Protein AF-A0A545WDA7-F1 (afdb_monomer_lite)

Secondary structure (DSSP, 8-state):
----SS--BSSHHHHHHHHHHTT----EEEEE-SSTT-EEEEE------------S--S---S---------EEEEEETTEEEEEEPSSTTTT--SSPPPPGGG-HHHHHHHHHTTHHHHHHHHHTT--HHHHHHHHHHTT-HHHHT--HHHHHHHHHHHHHHHHHHHHHHHHH--S-----TTSTTSHHHHHHHHHHHHHH-HHHHHHHHHHH--

pLDDT: mean 75.83, std 17.01, range [39.28, 98.31]

Radius of gyration: 26.25 Å; chains: 1; bounding box: 78×38×54 Å

Sequence (216 aa):
MIIDLTRPFPSLEEAEAALRDTGVHTVTSRTKTDTAGEIQARLRKCAQFRQLKPRENPQRQGRSAGTGCPYQFWIRRRAGGWYFERTVGDKASQHNHPLADPASFARLRTPLVRRYKDDIIAMSNAGSGPTRILAQLRAKGDPVVEQFTAYDTSNAIQKYRKEDAEDDAKDDAKDDGKHIEDWDTLEMKPIWLEFLKFLKERYPKRYRALMEQKEC

Structure (mmCIF, N/CA/C/O backbone):
data_AF-A0A545WDA7-F1
#
_entry.id   AF-A0A545WDA7-F1
#
loop_
_atom_site.group_PDB
_atom_site.id
_atom_site.type_symbol
_atom_site.label_atom_id
_atom_site.label_alt_id
_atom_site.label_comp_id
_atom_site.label_asym_id
_atom_site.label_entity_id
_atom_site.label_seq_id
_atom_site.pdbx_PDB_ins_code
_atom_site.Cartn_x
_atom_site.Cartn_y
_atom_site.Cartn_z
_atom_site.occupancy
_atom_site.B_iso_or_equiv
_atom_site.auth_seq_id
_atom_site.auth_comp_id
_atom_site.auth_asym_id
_atom_site.auth_atom_id
_atom_site.pdbx_PD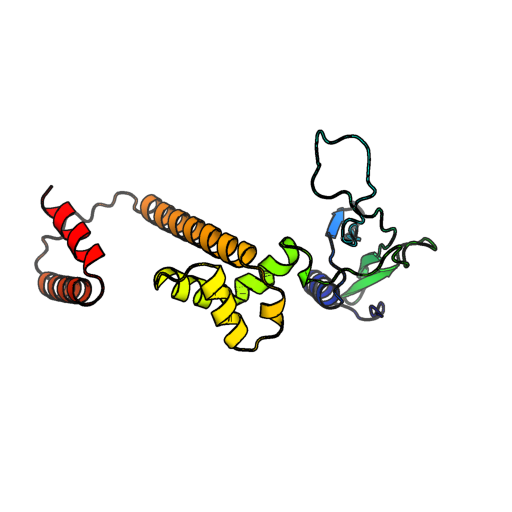B_model_num
ATOM 1 N N . MET A 1 1 ? 16.556 -13.005 -9.231 1.00 54.16 1 MET A N 1
ATOM 2 C CA . MET A 1 1 ? 15.216 -12.639 -9.737 1.00 54.16 1 MET A CA 1
ATOM 3 C C . MET A 1 1 ? 15.316 -12.421 -11.237 1.00 54.16 1 MET A C 1
ATOM 5 O O . MET A 1 1 ? 16.131 -11.607 -11.657 1.00 54.16 1 MET A O 1
ATOM 9 N N . ILE A 1 2 ? 14.567 -13.185 -12.029 1.00 59.81 2 ILE A N 1
ATOM 10 C CA . ILE A 1 2 ? 14.622 -13.140 -13.494 1.00 59.81 2 ILE A CA 1
ATOM 11 C C . ILE A 1 2 ? 13.275 -12.591 -13.961 1.00 59.81 2 ILE A C 1
ATOM 13 O O . ILE A 1 2 ? 12.262 -13.265 -13.827 1.00 59.81 2 ILE A O 1
ATOM 17 N N . ILE A 1 3 ? 13.258 -11.345 -14.434 1.00 71.50 3 ILE A N 1
ATOM 18 C CA . ILE A 1 3 ? 12.110 -10.826 -15.180 1.00 71.50 3 ILE A CA 1
ATOM 19 C C . ILE A 1 3 ? 12.168 -11.495 -16.551 1.00 71.50 3 ILE A C 1
ATOM 21 O O . ILE A 1 3 ? 13.187 -11.374 -17.236 1.00 71.50 3 ILE A O 1
ATOM 25 N N . ASP A 1 4 ? 11.110 -12.204 -16.935 1.00 77.69 4 ASP A N 1
ATOM 26 C CA . ASP A 1 4 ? 10.989 -12.733 -18.289 1.00 77.69 4 ASP A CA 1
ATOM 27 C C . ASP A 1 4 ? 10.763 -11.566 -19.260 1.00 77.69 4 ASP A C 1
ATOM 29 O O . ASP A 1 4 ? 9.719 -10.916 -19.255 1.00 77.69 4 ASP A O 1
ATOM 33 N N . LEU A 1 5 ? 11.785 -11.271 -20.062 1.00 81.50 5 LEU A N 1
ATOM 34 C CA . LEU A 1 5 ? 11.758 -10.197 -21.058 1.00 81.50 5 LEU A CA 1
ATOM 35 C C . LEU A 1 5 ? 11.050 -10.619 -22.351 1.00 81.50 5 LEU A C 1
ATOM 37 O O . LEU A 1 5 ? 10.819 -9.786 -23.224 1.00 81.50 5 LEU A O 1
ATOM 41 N N . THR A 1 6 ? 10.746 -11.910 -22.498 1.00 84.31 6 THR A N 1
ATOM 42 C CA . THR A 1 6 ? 10.178 -12.484 -23.722 1.00 84.31 6 THR A CA 1
ATOM 43 C C . THR A 1 6 ? 8.661 -12.617 -23.664 1.00 84.31 6 THR A C 1
ATOM 45 O O . THR A 1 6 ? 8.016 -12.633 -24.712 1.00 84.31 6 THR A O 1
ATOM 48 N N . ARG A 1 7 ? 8.076 -12.641 -22.460 1.00 88.44 7 ARG A N 1
ATOM 49 C CA . ARG A 1 7 ? 6.627 -12.721 -22.268 1.00 88.44 7 ARG A CA 1
ATOM 50 C C . ARG A 1 7 ? 5.925 -11.420 -22.704 1.00 88.44 7 ARG A C 1
ATOM 52 O O . ARG A 1 7 ? 6.229 -10.364 -22.146 1.00 88.44 7 ARG A O 1
ATOM 59 N N . PRO A 1 8 ? 4.950 -11.482 -23.633 1.00 92.19 8 PRO A N 1
ATOM 60 C CA . PRO A 1 8 ? 4.043 -10.368 -23.884 1.00 92.19 8 PRO A CA 1
ATOM 61 C C . PRO A 1 8 ? 3.011 -10.222 -22.762 1.00 92.19 8 PRO A C 1
ATOM 63 O O . PRO A 1 8 ? 2.503 -11.213 -22.233 1.00 92.19 8 PRO A O 1
ATOM 66 N N . PHE A 1 9 ? 2.634 -8.980 -22.475 1.00 91.50 9 PHE A N 1
ATOM 67 C CA . PHE A 1 9 ? 1.477 -8.636 -21.653 1.00 91.50 9 PHE A CA 1
ATOM 68 C C . PHE A 1 9 ? 0.392 -7.987 -22.526 1.00 91.50 9 PHE A C 1
ATOM 70 O O . PHE A 1 9 ? 0.704 -7.125 -23.354 1.00 91.50 9 PHE A O 1
ATOM 77 N N . PRO A 1 10 ? -0.887 -8.353 -22.366 1.00 91.00 10 PRO A N 1
ATOM 78 C CA . PRO A 1 10 ? -1.980 -7.802 -23.165 1.00 91.00 10 PRO A CA 1
ATOM 79 C C . PRO A 1 10 ? -2.255 -6.323 -22.851 1.00 91.00 10 PRO A C 1
ATOM 81 O O . PRO A 1 10 ? -2.707 -5.584 -23.726 1.00 91.00 10 PRO A O 1
ATOM 84 N N . SER A 1 11 ? -1.934 -5.857 -21.639 1.00 89.31 11 SER A N 1
ATOM 85 C CA . SER A 1 11 ? -2.110 -4.466 -21.210 1.00 89.31 11 SER A CA 1
ATOM 86 C C . SER A 1 11 ? -0.890 -3.929 -20.457 1.00 89.31 11 SER A C 1
ATOM 88 O O . SER A 1 11 ? -0.055 -4.685 -19.951 1.00 89.31 11 SER A O 1
ATOM 90 N N . LEU A 1 12 ? -0.788 -2.597 -20.378 1.00 83.50 12 LEU A N 1
ATOM 91 C CA . LEU A 1 12 ? 0.246 -1.935 -19.583 1.00 83.50 12 LEU A CA 1
ATOM 92 C C . LEU A 1 12 ? 0.039 -2.228 -18.093 1.00 83.50 12 LEU A C 1
ATOM 94 O O . LEU A 1 12 ? 1.006 -2.405 -17.360 1.00 83.50 12 LEU A O 1
ATOM 98 N N . GLU A 1 13 ? -1.215 -2.306 -17.653 1.00 84.56 13 GLU A N 1
ATOM 99 C CA . GLU A 1 13 ? -1.601 -2.610 -16.279 1.00 84.56 13 GLU A CA 1
ATOM 100 C C . GLU A 1 13 ? -1.133 -4.006 -15.858 1.00 84.56 13 GLU A C 1
ATOM 102 O O . GLU A 1 13 ? -0.634 -4.163 -14.744 1.00 84.56 13 GLU A O 1
ATOM 107 N N . GLU A 1 14 ? -1.241 -5.004 -16.743 1.00 87.06 14 GLU A N 1
ATOM 108 C CA . GLU A 1 14 ? -0.751 -6.357 -16.466 1.00 87.06 14 GLU A CA 1
ATOM 109 C C . GLU A 1 14 ? 0.780 -6.400 -16.421 1.00 87.06 14 GLU A C 1
ATOM 111 O O . GLU A 1 14 ? 1.342 -7.005 -15.509 1.00 87.06 14 GLU A O 1
ATOM 116 N N . ALA A 1 15 ? 1.464 -5.691 -17.327 1.00 85.50 15 ALA A N 1
ATOM 117 C CA . ALA A 1 15 ? 2.918 -5.546 -17.257 1.00 85.50 15 ALA A CA 1
ATOM 118 C C . ALA A 1 15 ? 3.346 -4.873 -15.938 1.00 85.50 15 ALA A C 1
ATOM 120 O O . ALA A 1 15 ? 4.241 -5.343 -15.239 1.00 85.50 15 ALA A O 1
ATOM 121 N N . GLU A 1 16 ? 2.681 -3.788 -15.537 1.00 81.38 16 GLU A N 1
ATOM 122 C CA . GLU A 1 16 ? 2.948 -3.134 -14.255 1.00 81.38 16 GLU A CA 1
ATOM 123 C C . GLU A 1 16 ? 2.647 -4.049 -13.054 1.00 81.38 16 GLU A C 1
ATOM 125 O O . GLU A 1 16 ? 3.351 -3.959 -12.048 1.00 81.38 16 GLU A O 1
ATOM 130 N N . ALA A 1 17 ? 1.624 -4.905 -13.128 1.00 81.94 17 ALA A N 1
ATOM 131 C CA . ALA A 1 17 ? 1.278 -5.860 -12.075 1.00 81.94 17 ALA A CA 1
ATOM 132 C C . ALA A 1 17 ? 2.326 -6.976 -11.949 1.00 81.94 17 ALA A C 1
ATOM 134 O O . ALA A 1 17 ? 2.882 -7.151 -10.867 1.00 81.94 17 ALA A O 1
ATOM 135 N N . ALA A 1 18 ? 2.681 -7.631 -13.058 1.00 83.38 18 ALA A N 1
ATOM 136 C CA . ALA A 1 18 ? 3.697 -8.685 -13.094 1.00 83.38 18 ALA A CA 1
ATOM 137 C C . ALA A 1 18 ? 5.046 -8.208 -12.539 1.00 83.38 18 ALA A C 1
ATOM 139 O O . ALA A 1 18 ? 5.783 -8.951 -11.899 1.00 83.38 18 ALA A O 1
ATOM 140 N N . LEU A 1 19 ? 5.359 -6.934 -12.751 1.00 77.69 19 LEU A N 1
ATOM 141 C CA . LEU A 1 19 ? 6.540 -6.294 -12.204 1.00 77.69 19 LEU A CA 1
ATOM 142 C C . LEU A 1 19 ? 6.461 -6.027 -10.694 1.00 77.69 19 LEU A C 1
ATOM 144 O O . LEU A 1 19 ? 7.466 -6.144 -9.996 1.00 77.69 19 LEU A O 1
ATOM 148 N N . ARG A 1 20 ? 5.289 -5.651 -10.168 1.00 74.25 20 ARG A N 1
ATOM 149 C CA . ARG A 1 20 ? 5.101 -5.511 -8.713 1.00 74.25 20 ARG A CA 1
ATOM 150 C C . ARG A 1 20 ? 5.295 -6.853 -8.014 1.00 74.25 20 ARG A C 1
ATOM 152 O O . ARG A 1 20 ? 5.872 -6.870 -6.928 1.00 74.25 20 ARG A O 1
ATOM 159 N N . ASP A 1 21 ? 4.883 -7.944 -8.655 1.00 71.44 21 ASP A N 1
ATOM 160 C CA . ASP A 1 21 ? 5.035 -9.304 -8.128 1.00 71.44 21 ASP A CA 1
ATOM 161 C C . ASP A 1 21 ? 6.502 -9.730 -8.010 1.00 71.44 21 ASP A C 1
ATOM 163 O O . ASP A 1 21 ? 6.839 -10.565 -7.174 1.00 71.44 21 ASP A O 1
ATOM 167 N N . THR A 1 22 ? 7.416 -9.108 -8.764 1.00 70.62 22 THR A N 1
ATOM 168 C CA . THR A 1 22 ? 8.849 -9.380 -8.602 1.00 70.62 22 THR A CA 1
ATOM 169 C C . THR A 1 22 ? 9.438 -8.731 -7.344 1.00 70.62 22 THR A C 1
ATOM 171 O O . THR A 1 22 ? 10.619 -8.903 -7.065 1.00 70.62 22 THR A O 1
ATOM 174 N N . GLY A 1 23 ? 8.673 -7.941 -6.584 1.00 59.66 23 GLY A N 1
ATOM 175 C CA . GLY A 1 23 ? 9.170 -7.250 -5.388 1.00 59.66 23 GLY A CA 1
ATOM 176 C C . GLY A 1 23 ? 10.130 -6.094 -5.691 1.00 59.66 23 GLY A C 1
ATOM 177 O O . GLY A 1 23 ? 10.677 -5.473 -4.780 1.00 59.66 23 GLY A O 1
ATOM 178 N N . VAL A 1 24 ? 10.328 -5.747 -6.969 1.00 63.66 24 VAL A N 1
ATOM 179 C CA . VAL A 1 24 ? 10.989 -4.491 -7.325 1.00 63.66 24 VAL A CA 1
ATOM 180 C C . VAL A 1 24 ? 9.933 -3.417 -7.197 1.00 63.66 24 VAL A C 1
ATOM 182 O O . VAL A 1 24 ? 8.970 -3.373 -7.952 1.00 63.66 24 VAL A O 1
ATOM 185 N N . HIS A 1 25 ? 10.091 -2.543 -6.215 1.00 58.91 25 HIS A N 1
ATOM 186 C CA . HIS A 1 25 ? 9.163 -1.440 -6.034 1.00 58.91 25 HIS A CA 1
ATOM 187 C C . HIS A 1 25 ? 9.525 -0.301 -6.956 1.00 58.91 25 HIS A C 1
ATOM 189 O O . HIS A 1 25 ? 10.661 0.167 -6.987 1.00 58.91 25 HIS A O 1
ATOM 195 N N . THR A 1 26 ? 8.547 0.115 -7.746 1.00 58.34 26 THR A N 1
ATOM 196 C CA . THR A 1 26 ? 8.801 0.919 -8.924 1.00 58.34 26 THR A CA 1
ATOM 197 C C . THR A 1 26 ? 8.069 2.240 -8.844 1.00 58.34 26 THR A C 1
ATOM 199 O O . THR A 1 26 ? 6.939 2.344 -8.370 1.00 58.34 26 THR A O 1
ATOM 202 N N . VAL A 1 27 ? 8.739 3.289 -9.306 1.00 56.62 27 VAL A N 1
ATOM 203 C CA . VAL A 1 27 ? 8.064 4.513 -9.723 1.00 56.62 27 VAL A CA 1
ATOM 204 C C . VAL A 1 27 ? 8.109 4.484 -11.234 1.00 56.62 27 VAL A C 1
ATOM 206 O O . VAL A 1 27 ? 9.194 4.634 -11.795 1.00 56.62 27 VAL A O 1
ATOM 209 N N . THR A 1 28 ? 6.961 4.249 -11.860 1.00 58.69 28 THR A N 1
ATOM 210 C CA . THR A 1 28 ? 6.778 4.405 -13.298 1.00 58.69 28 THR A CA 1
ATOM 211 C C . THR A 1 28 ? 6.630 5.893 -13.597 1.00 58.69 28 THR A C 1
ATOM 213 O O . THR A 1 28 ? 5.640 6.527 -13.240 1.00 58.69 28 THR A O 1
ATOM 216 N N . SER A 1 29 ? 7.640 6.495 -14.224 1.00 59.03 29 SER A N 1
ATOM 217 C CA . SER A 1 29 ? 7.441 7.778 -14.901 1.00 59.03 29 SER A CA 1
ATOM 218 C C . SER A 1 29 ? 6.986 7.475 -16.320 1.00 59.03 29 SER A C 1
ATOM 220 O O . SER A 1 29 ? 7.765 6.886 -17.071 1.00 59.03 29 SER A O 1
ATOM 222 N N . ARG A 1 30 ? 5.747 7.846 -16.659 1.00 62.66 30 ARG A N 1
ATOM 223 C CA . ARG A 1 30 ? 5.235 7.793 -18.031 1.00 62.66 30 ARG A CA 1
ATOM 224 C C . ARG A 1 30 ? 5.771 9.010 -18.772 1.00 62.66 30 ARG A C 1
ATOM 226 O O . ARG A 1 30 ? 5.345 10.127 -18.493 1.00 62.66 30 ARG A O 1
ATOM 233 N N . THR A 1 31 ? 6.704 8.797 -19.686 1.00 60.62 31 THR A N 1
ATOM 234 C CA . THR A 1 31 ? 7.102 9.835 -20.641 1.00 60.62 31 THR A CA 1
ATOM 235 C C . THR A 1 31 ? 6.348 9.541 -21.929 1.00 60.62 31 THR A C 1
ATOM 237 O O . THR A 1 31 ? 6.545 8.479 -22.518 1.00 60.62 31 THR A O 1
ATOM 240 N N . LYS A 1 32 ? 5.432 10.430 -22.331 1.00 55.47 32 LYS A N 1
ATOM 241 C CA . LYS A 1 32 ? 4.904 10.405 -23.697 1.00 55.47 32 LYS A CA 1
ATOM 242 C C . LYS A 1 32 ? 6.015 10.942 -24.589 1.00 55.47 32 LYS A C 1
ATOM 244 O O . LYS A 1 32 ? 6.423 12.084 -24.412 1.00 55.47 32 LYS A O 1
ATOM 249 N N . THR A 1 33 ? 6.534 10.109 -25.475 1.00 55.69 33 THR A N 1
ATOM 250 C CA . THR A 1 33 ? 7.350 10.568 -26.598 1.00 55.69 33 THR A CA 1
ATOM 251 C C . THR A 1 33 ? 6.459 10.643 -27.830 1.00 55.69 33 THR A C 1
ATOM 253 O O . THR A 1 33 ? 5.607 9.780 -28.025 1.00 55.69 33 THR A O 1
ATOM 256 N N . ASP A 1 34 ? 6.646 11.679 -28.646 1.00 48.25 34 ASP A N 1
ATOM 257 C CA . ASP A 1 34 ? 5.773 12.031 -29.780 1.00 48.25 34 ASP A CA 1
ATOM 258 C C . ASP A 1 34 ? 5.846 11.038 -30.958 1.00 48.25 34 ASP A C 1
ATOM 260 O O . ASP A 1 34 ? 5.169 11.188 -31.972 1.00 48.25 34 ASP A O 1
ATOM 264 N N . THR A 1 35 ? 6.647 9.982 -30.826 1.00 54.12 35 THR A N 1
ATOM 265 C CA . THR A 1 35 ? 6.727 8.872 -31.774 1.00 54.12 35 THR A CA 1
ATOM 266 C C . THR A 1 35 ? 5.626 7.854 -31.466 1.00 54.12 35 THR A C 1
ATOM 268 O O . THR A 1 35 ? 5.582 7.246 -30.397 1.00 54.12 35 THR A O 1
ATOM 271 N N . ALA A 1 36 ? 4.696 7.721 -32.412 1.00 46.44 36 ALA A N 1
ATOM 272 C CA . ALA A 1 36 ? 3.451 6.963 -32.327 1.00 46.44 36 ALA A CA 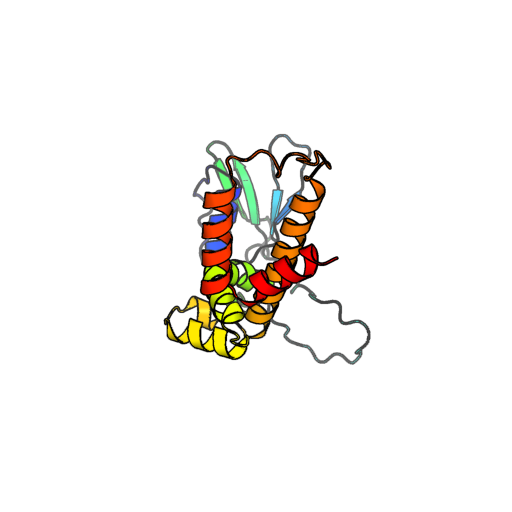1
ATOM 273 C C . ALA A 1 36 ? 3.536 5.650 -31.514 1.00 46.44 36 ALA A C 1
ATOM 275 O O . ALA A 1 36 ? 4.124 4.662 -31.945 1.00 46.44 36 ALA A O 1
ATOM 276 N N . GLY A 1 37 ? 2.865 5.622 -30.357 1.00 52.47 37 GLY A N 1
ATOM 277 C CA . GLY A 1 37 ? 2.525 4.387 -29.639 1.00 52.47 37 GLY A CA 1
ATOM 278 C C . GLY A 1 37 ? 3.505 3.910 -28.562 1.00 52.47 37 GLY A C 1
ATOM 279 O O . GLY A 1 37 ? 3.230 2.887 -27.931 1.00 52.47 37 GLY A O 1
ATOM 280 N N . GLU A 1 38 ? 4.599 4.628 -28.296 1.00 56.00 38 GLU A N 1
ATOM 281 C CA . GLU A 1 38 ? 5.562 4.244 -27.259 1.00 56.00 38 GLU A CA 1
ATOM 282 C C . GLU A 1 38 ? 5.230 4.910 -25.909 1.00 56.00 38 GLU A C 1
ATOM 284 O O . GLU A 1 38 ? 5.459 6.101 -25.700 1.00 56.00 38 GLU A O 1
ATOM 289 N N . ILE A 1 39 ? 4.682 4.146 -24.955 1.00 57.81 39 ILE A N 1
ATOM 290 C CA . ILE A 1 39 ? 4.615 4.589 -23.553 1.00 57.81 39 ILE A CA 1
ATOM 291 C C . ILE A 1 39 ? 5.920 4.181 -22.890 1.00 57.81 39 ILE A C 1
ATOM 293 O O . ILE A 1 39 ? 6.088 3.022 -22.533 1.00 57.81 39 ILE A O 1
ATOM 297 N N . GLN A 1 40 ? 6.830 5.129 -22.679 1.00 56.53 40 GLN A N 1
ATOM 298 C CA . GLN A 1 40 ? 8.032 4.861 -21.900 1.00 56.53 40 GLN A CA 1
ATOM 299 C C . GLN A 1 40 ? 7.679 4.891 -20.416 1.00 56.53 40 GLN A C 1
ATOM 301 O O . GLN A 1 40 ? 7.556 5.960 -19.815 1.00 56.53 40 GLN A O 1
ATOM 306 N N . ALA A 1 41 ? 7.525 3.718 -19.809 1.00 52.84 41 ALA A N 1
ATOM 307 C CA . ALA A 1 41 ? 7.520 3.590 -18.359 1.00 52.84 41 ALA A CA 1
ATOM 308 C C . ALA A 1 41 ? 8.958 3.354 -17.887 1.00 52.84 41 ALA A C 1
ATOM 310 O O . ALA A 1 41 ? 9.484 2.248 -17.992 1.00 52.84 41 ALA A O 1
ATOM 311 N N . ARG A 1 42 ? 9.609 4.407 -17.380 1.00 56.16 42 ARG A N 1
ATOM 312 C CA . ARG A 1 42 ? 10.943 4.287 -16.774 1.00 56.16 42 ARG A CA 1
ATOM 313 C C . ARG A 1 42 ? 10.803 3.998 -15.292 1.00 56.16 42 ARG A C 1
ATOM 315 O O . ARG A 1 42 ? 10.170 4.768 -14.569 1.00 56.16 42 ARG A O 1
ATOM 322 N N . LEU A 1 43 ? 11.463 2.939 -14.837 1.00 58.22 43 LEU A N 1
ATOM 323 C CA . LEU A 1 43 ? 11.688 2.707 -13.417 1.00 58.22 43 LEU A CA 1
ATOM 324 C C . LEU A 1 43 ? 12.805 3.583 -12.888 1.00 58.22 43 LEU A C 1
ATOM 326 O O . LEU A 1 43 ? 13.891 3.577 -13.455 1.00 58.22 43 LEU A O 1
ATOM 330 N N . ARG A 1 44 ? 12.581 4.303 -11.785 1.00 52.06 44 ARG A N 1
ATOM 331 C CA . ARG A 1 44 ? 13.634 5.177 -11.231 1.00 52.06 44 ARG A CA 1
ATOM 332 C C . ARG A 1 44 ? 14.037 4.942 -9.782 1.00 52.06 44 ARG A C 1
ATOM 334 O O . ARG A 1 44 ? 14.971 5.594 -9.330 1.00 52.06 44 ARG A O 1
ATOM 341 N N . LYS A 1 45 ? 13.349 4.099 -9.012 1.00 53.81 45 LYS A N 1
ATOM 342 C CA . LYS A 1 45 ? 13.586 4.058 -7.561 1.00 53.81 45 LYS A CA 1
ATOM 343 C C . LYS A 1 45 ? 13.530 2.652 -7.007 1.00 53.81 45 LYS A C 1
ATOM 345 O O . LYS A 1 45 ? 12.521 2.246 -6.458 1.00 53.81 45 LYS A O 1
ATOM 350 N N . CYS A 1 46 ? 14.659 1.968 -7.063 1.00 56.69 46 CYS A N 1
ATOM 351 C CA . CYS A 1 46 ? 14.942 0.943 -6.081 1.00 56.69 46 CYS A CA 1
ATOM 352 C C . CYS A 1 46 ? 14.986 1.656 -4.707 1.00 56.69 46 CYS A C 1
ATOM 354 O O . CYS A 1 46 ? 15.830 2.520 -4.469 1.00 56.69 46 CYS A O 1
ATOM 356 N N . ALA A 1 47 ? 14.006 1.416 -3.841 1.00 50.75 47 ALA A N 1
ATOM 357 C CA . ALA A 1 47 ? 13.985 2.031 -2.522 1.00 50.75 47 ALA A CA 1
ATOM 358 C C . ALA A 1 47 ? 14.891 1.193 -1.613 1.00 50.75 47 ALA A C 1
ATOM 360 O O . ALA A 1 47 ? 14.586 0.036 -1.368 1.00 50.75 47 ALA A O 1
ATOM 361 N N . GLN A 1 48 ? 16.016 1.728 -1.142 1.00 47.62 48 GLN A N 1
ATOM 362 C CA . GLN A 1 48 ? 16.788 1.079 -0.080 1.00 47.62 48 GLN A CA 1
ATOM 363 C C . GLN A 1 48 ?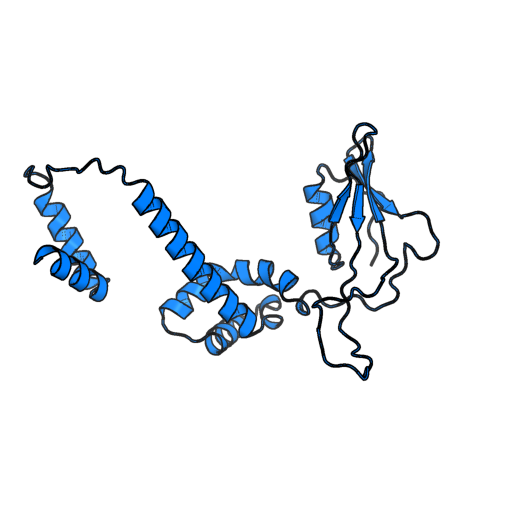 16.572 1.823 1.230 1.00 47.62 48 GLN A C 1
ATOM 365 O O . GLN A 1 48 ? 16.389 3.044 1.262 1.00 47.62 48 GLN A O 1
ATOM 370 N N . PHE A 1 49 ? 16.626 1.044 2.306 1.00 42.81 49 PHE A N 1
ATOM 371 C CA . PHE A 1 49 ? 16.899 1.497 3.657 1.00 42.81 49 PHE A CA 1
ATOM 372 C C . PHE A 1 49 ? 17.953 2.604 3.680 1.00 42.81 49 PHE A C 1
ATOM 374 O O . PHE A 1 49 ? 18.989 2.519 3.017 1.00 42.81 49 PHE A O 1
ATOM 381 N N . ARG A 1 50 ? 17.703 3.626 4.502 1.00 43.28 50 ARG A N 1
ATOM 382 C CA . ARG A 1 50 ? 18.738 4.573 4.900 1.00 43.28 50 ARG A CA 1
ATOM 383 C C . ARG A 1 50 ? 19.873 3.777 5.548 1.00 43.28 50 ARG A C 1
ATOM 385 O O . ARG A 1 50 ? 19.755 3.392 6.704 1.00 43.28 50 ARG A O 1
ATOM 392 N N . GLN A 1 51 ? 20.999 3.611 4.867 1.00 43.09 51 GLN A N 1
ATOM 393 C CA . GLN A 1 51 ? 22.254 3.691 5.600 1.00 43.09 51 GLN A CA 1
ATOM 394 C C . GLN A 1 51 ? 22.444 5.178 5.874 1.00 43.09 51 GLN A C 1
ATOM 396 O O . GLN A 1 51 ? 22.863 5.940 5.001 1.00 43.09 51 GLN A O 1
ATOM 401 N N . LEU A 1 52 ? 21.982 5.614 7.049 1.00 42.97 52 LEU A N 1
ATOM 402 C CA . LEU A 1 52 ? 22.294 6.935 7.576 1.00 42.97 52 LEU A CA 1
ATOM 403 C C . LEU A 1 52 ? 23.819 7.006 7.668 1.00 42.97 52 LEU A C 1
ATOM 405 O O . LEU A 1 52 ? 24.401 6.574 8.656 1.00 42.97 52 LEU A O 1
ATOM 409 N N . LYS A 1 53 ? 24.485 7.520 6.630 1.00 43.06 53 LYS A N 1
ATOM 410 C CA . LYS A 1 53 ? 25.825 8.055 6.833 1.00 43.06 53 LYS A CA 1
ATOM 411 C C . LYS A 1 53 ? 25.659 9.181 7.857 1.00 43.06 53 LYS A C 1
ATOM 413 O O . LYS A 1 53 ? 24.832 10.066 7.604 1.00 43.06 53 LYS A O 1
ATOM 418 N N . PRO A 1 54 ? 26.361 9.150 8.999 1.00 39.28 54 PRO A N 1
ATOM 419 C CA . PRO A 1 54 ? 26.342 10.275 9.915 1.00 39.28 54 PRO A CA 1
ATOM 420 C C . PRO A 1 54 ? 26.901 11.466 9.138 1.00 39.28 54 PRO A C 1
ATOM 422 O O . PRO A 1 54 ? 28.003 11.401 8.594 1.00 39.28 54 PRO A O 1
ATOM 425 N N . ARG A 1 55 ? 26.094 12.511 8.970 1.00 48.34 55 ARG A N 1
ATOM 426 C CA . ARG A 1 55 ? 26.521 13.740 8.304 1.00 48.34 55 ARG A CA 1
ATOM 427 C C . ARG A 1 55 ? 26.149 14.914 9.191 1.00 48.34 55 ARG A C 1
ATOM 429 O O . ARG A 1 55 ? 25.056 14.945 9.748 1.00 48.34 55 ARG A O 1
ATOM 436 N N . GLU A 1 56 ? 27.078 15.850 9.303 1.00 52.16 56 GLU A N 1
ATOM 437 C CA . GLU A 1 56 ? 27.182 16.861 10.363 1.00 52.16 56 GLU A CA 1
ATOM 438 C C . GLU A 1 56 ? 26.090 17.946 10.378 1.00 52.16 56 GLU A C 1
ATOM 440 O O . GLU A 1 56 ? 26.158 18.833 11.219 1.00 52.16 56 GLU A O 1
ATOM 445 N N . ASN A 1 57 ? 25.072 17.911 9.505 1.00 49.53 57 ASN A N 1
ATOM 446 C CA . ASN A 1 57 ? 24.103 19.010 9.399 1.00 49.53 57 ASN A CA 1
ATOM 447 C C . ASN A 1 57 ? 22.625 18.566 9.530 1.00 49.53 57 ASN A C 1
ATOM 449 O O . ASN A 1 57 ? 22.129 17.844 8.659 1.00 49.53 57 ASN A O 1
ATOM 453 N N . PRO A 1 58 ? 21.897 19.003 10.585 1.00 50.75 58 PRO A N 1
ATOM 454 C CA . PRO A 1 58 ? 20.553 18.512 10.916 1.00 50.75 58 PRO A CA 1
ATOM 455 C C . PRO A 1 58 ? 19.381 19.292 10.283 1.00 50.75 58 PRO A C 1
ATOM 457 O O . PRO A 1 58 ? 18.231 18.864 10.405 1.00 50.75 58 PRO A O 1
ATOM 460 N N . GLN A 1 59 ? 19.610 20.421 9.607 1.00 51.53 59 GLN A N 1
ATOM 461 C CA . GLN A 1 59 ? 18.524 21.265 9.091 1.00 51.53 59 GLN A CA 1
ATOM 462 C C . GLN A 1 59 ? 18.090 20.864 7.668 1.00 51.53 59 GLN A C 1
ATOM 464 O O . GLN A 1 59 ? 18.875 20.879 6.729 1.00 51.53 59 GLN A O 1
ATOM 469 N N . ARG A 1 60 ? 16.793 20.544 7.524 1.00 48.12 60 ARG A N 1
ATOM 470 C CA . ARG A 1 60 ? 16.073 20.058 6.321 1.00 48.12 60 ARG A CA 1
ATOM 471 C C . ARG A 1 60 ? 16.356 18.608 5.908 1.00 48.12 60 ARG A C 1
ATOM 473 O O . ARG A 1 60 ? 16.918 18.304 4.860 1.00 48.12 60 ARG A O 1
ATOM 480 N N . GLN A 1 61 ? 15.788 17.686 6.685 1.00 45.16 61 GLN A N 1
ATOM 481 C CA . GLN A 1 61 ? 15.550 16.299 6.279 1.00 45.16 61 GLN A CA 1
ATOM 482 C C . GLN A 1 61 ? 14.492 16.216 5.157 1.00 45.16 61 GLN A C 1
ATOM 484 O O . GLN A 1 61 ? 13.315 15.949 5.404 1.00 45.16 61 GLN A O 1
ATOM 489 N N . GLY A 1 62 ? 14.897 16.413 3.902 1.00 43.69 62 GLY A N 1
ATOM 490 C CA . GLY A 1 62 ? 14.080 16.023 2.751 1.00 43.69 62 GLY A CA 1
ATOM 491 C C . GLY A 1 62 ? 13.844 14.509 2.770 1.00 43.69 62 GLY A C 1
ATOM 492 O O . GLY A 1 62 ? 14.772 13.716 2.610 1.00 43.69 62 GLY A O 1
ATOM 493 N N . ARG A 1 63 ? 12.601 14.082 3.021 1.00 48.81 63 ARG A N 1
ATOM 494 C CA . ARG A 1 63 ? 12.192 12.670 2.993 1.00 48.81 63 ARG A CA 1
ATOM 495 C C . ARG A 1 63 ? 12.473 12.086 1.594 1.00 48.81 63 ARG A C 1
ATOM 497 O O . ARG A 1 63 ? 11.947 12.575 0.603 1.00 48.81 63 ARG A O 1
ATOM 504 N N . SER A 1 64 ? 13.253 11.001 1.537 1.00 48.75 64 SER A N 1
ATOM 505 C CA . SER A 1 64 ? 13.629 10.198 0.351 1.00 48.75 64 SER A CA 1
ATOM 506 C C . SER A 1 64 ? 14.742 10.750 -0.565 1.00 48.75 64 SER A C 1
ATOM 508 O O . SER A 1 64 ? 14.514 11.101 -1.719 1.00 48.75 64 SER A O 1
ATOM 510 N N . ALA A 1 65 ? 15.996 10.708 -0.103 1.00 50.81 65 ALA A N 1
ATOM 511 C CA . ALA A 1 65 ? 17.116 10.585 -1.037 1.00 50.81 65 ALA A CA 1
ATOM 512 C C . ALA A 1 65 ? 17.079 9.159 -1.616 1.00 50.81 65 ALA A C 1
ATOM 514 O O . ALA A 1 65 ? 17.305 8.190 -0.893 1.00 50.81 65 ALA A O 1
ATOM 515 N N . GLY A 1 66 ? 16.688 9.014 -2.885 1.00 55.53 66 GLY A N 1
ATOM 516 C CA . GLY A 1 66 ? 16.781 7.729 -3.582 1.00 55.53 66 GLY A CA 1
ATOM 517 C C . GLY A 1 66 ? 18.240 7.276 -3.657 1.00 55.53 66 GLY A C 1
ATOM 518 O O . GLY A 1 66 ? 19.142 8.105 -3.696 1.00 55.53 66 GLY A O 1
ATOM 519 N N . THR A 1 67 ? 18.483 5.971 -3.715 1.00 58.16 67 THR A N 1
ATOM 520 C CA . THR A 1 67 ? 19.829 5.362 -3.725 1.00 58.16 67 THR A CA 1
ATOM 521 C C . THR A 1 67 ? 20.694 5.679 -4.943 1.00 58.16 67 THR A C 1
ATOM 523 O O . THR A 1 67 ? 21.807 5.171 -5.060 1.00 58.16 67 THR A O 1
ATOM 526 N N . GLY A 1 68 ? 20.179 6.456 -5.899 1.00 64.31 68 GLY A N 1
ATOM 527 C CA . GLY A 1 68 ? 20.808 6.603 -7.207 1.00 64.31 68 GLY A CA 1
ATOM 528 C C . GLY A 1 68 ? 20.935 5.268 -7.949 1.00 64.31 68 GLY A C 1
ATOM 529 O O . GLY A 1 68 ? 21.836 5.131 -8.769 1.00 64.31 68 GLY A O 1
ATOM 530 N N . CYS A 1 69 ? 20.078 4.281 -7.642 1.00 70.94 69 CYS A N 1
ATOM 531 C CA . CYS A 1 69 ? 20.081 2.967 -8.286 1.00 70.94 69 CYS A CA 1
ATOM 532 C C . CYS A 1 69 ? 20.061 3.124 -9.816 1.00 70.94 69 CYS A C 1
ATOM 534 O O . CYS A 1 69 ? 19.102 3.698 -10.346 1.00 70.94 69 CYS A O 1
ATOM 536 N N . PRO A 1 70 ? 21.086 2.629 -10.538 1.00 72.44 70 PRO A N 1
ATOM 537 C CA . PRO A 1 70 ? 21.134 2.732 -11.993 1.00 72.44 70 PRO A CA 1
ATOM 538 C C . PRO A 1 70 ? 20.162 1.763 -12.674 1.00 72.44 70 PRO A C 1
ATOM 540 O O . PRO A 1 70 ? 19.922 1.910 -13.870 1.00 72.44 70 PRO A O 1
ATOM 543 N N . TYR A 1 71 ? 19.589 0.814 -11.922 1.00 76.31 71 TYR A N 1
ATOM 544 C CA . TYR A 1 71 ? 18.687 -0.210 -12.433 1.00 76.31 71 TYR A CA 1
ATOM 545 C C . TYR A 1 71 ? 17.455 0.392 -13.113 1.00 76.31 71 TYR A C 1
ATOM 547 O O . TYR A 1 71 ? 16.641 1.070 -12.479 1.00 76.31 71 TYR A O 1
ATOM 555 N N . GLN A 1 72 ? 17.332 0.142 -14.413 1.00 75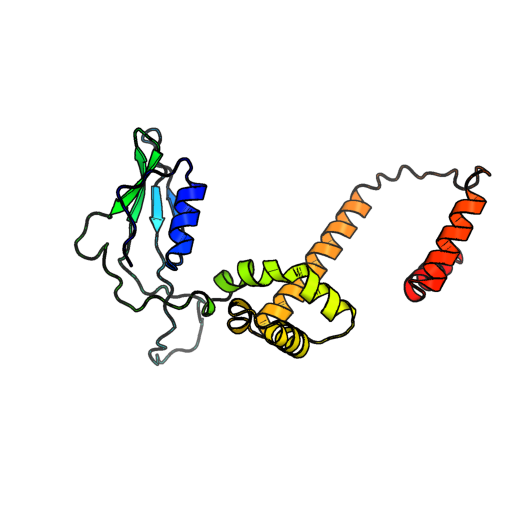.94 72 GLN A N 1
ATOM 556 C CA . GLN A 1 72 ? 16.306 0.706 -15.277 1.00 75.94 72 GLN A CA 1
ATOM 557 C C . GLN A 1 72 ? 15.934 -0.300 -16.362 1.00 75.94 72 GLN A C 1
ATOM 559 O O . GLN A 1 72 ? 16.790 -0.867 -17.043 1.00 75.94 72 GLN A O 1
ATOM 564 N N . PHE A 1 73 ? 14.643 -0.428 -16.620 1.00 77.00 73 PHE A N 1
ATOM 565 C CA . PHE A 1 73 ? 14.108 -1.105 -17.793 1.00 77.00 73 PHE A CA 1
ATOM 566 C C . PHE A 1 73 ? 12.936 -0.293 -18.337 1.00 77.00 73 PHE A C 1
ATOM 568 O O . PHE A 1 73 ? 12.442 0.638 -17.690 1.00 77.00 73 PHE A O 1
ATOM 575 N N . TRP A 1 74 ? 12.547 -0.642 -19.550 1.00 80.56 74 TRP A N 1
ATOM 576 C CA . TRP A 1 74 ? 11.520 0.001 -20.341 1.00 80.56 74 TRP A CA 1
ATOM 577 C C . TRP A 1 74 ? 10.359 -0.972 -20.461 1.00 80.56 74 TRP A C 1
ATOM 579 O O . TRP A 1 74 ? 10.565 -2.176 -20.594 1.00 80.56 74 TRP A O 1
ATOM 589 N N . ILE A 1 75 ? 9.141 -0.448 -20.422 1.00 83.19 75 ILE A N 1
ATOM 590 C CA . ILE A 1 75 ? 7.960 -1.184 -20.865 1.00 83.19 75 ILE A CA 1
ATOM 591 C C . ILE A 1 75 ? 7.605 -0.602 -22.225 1.00 83.19 75 ILE A C 1
ATOM 593 O O . ILE A 1 75 ? 7.418 0.605 -22.322 1.00 83.19 75 ILE A O 1
ATOM 597 N N . ARG A 1 76 ? 7.577 -1.421 -23.275 1.00 84.06 76 ARG A N 1
ATOM 598 C CA . ARG A 1 76 ? 7.345 -0.969 -24.654 1.00 84.06 76 ARG A CA 1
ATOM 599 C C . ARG A 1 76 ? 6.280 -1.814 -25.322 1.00 84.06 76 ARG A C 1
ATOM 601 O O . ARG A 1 76 ? 6.235 -3.026 -25.128 1.00 84.06 76 ARG A O 1
ATOM 608 N N . ARG A 1 77 ? 5.441 -1.178 -26.137 1.00 84.50 77 ARG A N 1
ATOM 609 C CA . ARG A 1 77 ? 4.468 -1.883 -26.972 1.00 84.50 77 ARG A CA 1
ATOM 610 C C . ARG A 1 77 ? 5.160 -2.369 -28.246 1.00 84.50 77 ARG A C 1
ATOM 612 O O . ARG A 1 77 ? 5.808 -1.581 -28.927 1.00 84.50 77 ARG A O 1
ATOM 619 N N . ARG A 1 78 ? 5.026 -3.656 -28.563 1.00 85.06 78 ARG A N 1
ATOM 620 C CA . ARG A 1 78 ? 5.470 -4.276 -29.823 1.00 85.06 78 ARG A CA 1
ATOM 621 C C . ARG A 1 78 ? 4.301 -5.042 -30.453 1.00 85.06 78 ARG A C 1
ATOM 623 O O . ARG A 1 78 ? 3.226 -5.145 -29.857 1.00 85.06 78 ARG A O 1
ATOM 630 N N . ALA A 1 79 ? 4.494 -5.571 -31.662 1.00 82.25 79 ALA A N 1
ATOM 631 C CA . ALA A 1 79 ? 3.514 -6.457 -32.286 1.00 82.25 79 ALA A CA 1
ATOM 632 C C . ALA A 1 79 ? 3.263 -7.665 -31.365 1.00 82.25 79 ALA A C 1
ATOM 634 O O . ALA A 1 79 ? 4.192 -8.406 -31.061 1.00 82.25 79 ALA A O 1
ATOM 635 N N . GLY A 1 80 ? 2.029 -7.815 -30.876 1.00 81.94 80 GLY A N 1
ATOM 636 C CA . GLY A 1 80 ? 1.643 -8.898 -29.964 1.00 81.94 80 GLY A CA 1
ATOM 637 C C . GLY A 1 80 ? 1.516 -8.525 -28.482 1.00 81.94 80 GLY A C 1
ATOM 638 O O . GLY A 1 80 ? 0.994 -9.335 -27.725 1.00 81.94 80 GLY A O 1
ATOM 639 N N . GLY A 1 81 ? 1.907 -7.316 -28.052 1.00 88.69 81 GLY A N 1
ATOM 640 C CA . GLY A 1 81 ? 1.659 -6.870 -26.674 1.00 88.69 81 GLY A CA 1
ATOM 641 C C . GLY A 1 81 ? 2.683 -5.891 -26.106 1.00 88.69 81 GLY A C 1
ATOM 642 O O . GLY A 1 81 ? 3.447 -5.245 -26.823 1.00 88.69 81 GLY A O 1
ATOM 643 N N . TRP A 1 82 ? 2.670 -5.763 -24.786 1.00 88.25 82 TRP A N 1
ATOM 644 C CA . TRP A 1 82 ? 3.637 -5.012 -23.996 1.00 88.25 82 TRP A CA 1
ATOM 645 C C . TRP A 1 82 ? 4.780 -5.925 -23.567 1.00 88.25 82 TRP A C 1
ATOM 647 O O . TRP A 1 82 ? 4.541 -7.049 -23.146 1.00 88.25 82 TRP A O 1
ATOM 657 N N . TYR A 1 83 ? 6.012 -5.438 -23.649 1.00 87.81 83 TYR A N 1
ATOM 658 C CA . TYR A 1 83 ? 7.215 -6.196 -23.315 1.00 87.81 83 TYR A CA 1
ATOM 659 C C . TYR A 1 83 ? 8.112 -5.391 -22.387 1.00 87.81 83 TYR A C 1
ATOM 661 O O . TYR A 1 83 ? 8.158 -4.158 -22.462 1.00 87.81 83 TYR A O 1
ATOM 669 N N . PHE A 1 84 ? 8.873 -6.099 -21.558 1.00 86.00 84 PHE A N 1
ATOM 670 C CA . PHE A 1 84 ? 9.987 -5.513 -20.829 1.00 86.00 84 PHE A CA 1
ATOM 671 C C . PHE A 1 84 ? 11.243 -5.500 -21.696 1.00 86.00 84 PHE A C 1
ATOM 673 O O . PHE A 1 84 ? 11.628 -6.508 -22.280 1.00 86.00 84 PHE A O 1
ATOM 680 N N . GLU A 1 85 ? 11.929 -4.366 -21.733 1.00 84.00 85 GLU A N 1
ATOM 681 C CA . GLU A 1 85 ? 13.191 -4.201 -22.443 1.00 84.00 85 GLU A CA 1
ATOM 682 C C . GLU A 1 85 ? 14.246 -3.620 -21.500 1.00 84.00 85 GLU A C 1
ATOM 684 O O . GLU A 1 85 ? 13.984 -2.687 -20.739 1.00 84.00 85 GLU A O 1
ATOM 689 N N . ARG A 1 86 ? 15.460 -4.177 -21.512 1.00 76.81 86 ARG A N 1
ATOM 690 C CA . ARG A 1 86 ? 16.558 -3.637 -20.700 1.00 76.81 86 ARG A CA 1
ATOM 691 C C . ARG A 1 86 ? 16.981 -2.282 -21.253 1.00 76.81 86 ARG A C 1
ATOM 693 O O . ARG A 1 86 ? 17.098 -2.111 -22.461 1.00 76.81 86 ARG A O 1
ATOM 700 N N . THR A 1 87 ? 17.254 -1.331 -20.364 1.00 75.44 87 THR A N 1
ATOM 701 C CA . THR A 1 87 ? 17.875 -0.073 -20.794 1.00 75.44 87 THR A CA 1
ATOM 702 C C . THR A 1 87 ? 19.296 -0.349 -21.272 1.00 75.44 87 THR A C 1
ATOM 704 O O . THR A 1 87 ? 19.999 -1.172 -20.685 1.00 75.44 87 THR A O 1
ATOM 707 N N . VAL A 1 88 ? 19.727 0.366 -22.308 1.00 69.94 88 VAL A N 1
ATOM 708 C CA . VAL A 1 88 ? 21.103 0.307 -22.805 1.00 69.94 88 VAL A CA 1
ATOM 709 C C . VAL A 1 88 ? 22.049 0.896 -21.752 1.00 69.94 88 VAL A C 1
ATOM 711 O O . VAL A 1 88 ? 21.865 2.029 -21.306 1.00 69.94 88 VAL A O 1
ATOM 714 N N . GLY A 1 89 ? 23.043 0.111 -21.335 1.00 71.38 89 GLY A N 1
ATOM 715 C CA . GLY A 1 89 ? 24.091 0.508 -20.394 1.00 71.38 89 GLY A CA 1
ATOM 716 C C . GLY A 1 89 ? 24.446 -0.605 -19.408 1.00 71.38 89 GLY A C 1
ATOM 717 O O . GLY A 1 89 ? 23.569 -1.178 -18.766 1.00 71.38 89 GLY A O 1
ATOM 718 N N . ASP A 1 90 ? 25.741 -0.865 -19.229 1.00 70.50 90 ASP A N 1
ATOM 719 C CA . ASP A 1 90 ? 26.262 -2.013 -18.463 1.00 70.50 90 ASP A CA 1
ATOM 720 C C . ASP A 1 90 ? 25.755 -2.076 -17.014 1.00 70.50 90 ASP A C 1
ATOM 722 O O . ASP A 1 90 ? 25.566 -3.145 -16.434 1.00 70.50 90 ASP A O 1
ATOM 726 N N . LYS A 1 91 ? 25.486 -0.908 -16.423 1.00 72.31 91 LYS A N 1
ATOM 727 C CA . LYS A 1 91 ? 25.005 -0.774 -15.040 1.00 72.31 91 LYS A CA 1
ATOM 728 C C . LYS A 1 91 ? 23.481 -0.753 -14.927 1.00 72.31 91 LYS A C 1
ATOM 730 O O . LYS A 1 91 ? 22.958 -0.847 -13.821 1.00 72.31 91 LYS A O 1
ATOM 735 N N . ALA A 1 92 ? 22.753 -0.639 -16.038 1.00 73.88 92 ALA A N 1
ATOM 736 C CA . ALA A 1 92 ? 21.302 -0.473 -16.018 1.00 73.88 92 ALA A CA 1
ATOM 737 C C . ALA A 1 92 ? 20.543 -1.752 -15.633 1.00 73.88 92 ALA A C 1
ATOM 739 O O . ALA A 1 92 ? 19.371 -1.687 -15.273 1.00 73.88 92 ALA A O 1
ATOM 740 N N . SER A 1 93 ? 21.205 -2.910 -15.651 1.00 72.81 93 SER A N 1
ATOM 741 C CA . SER A 1 93 ? 20.636 -4.174 -15.176 1.00 72.81 93 SER A CA 1
ATOM 742 C C . SER A 1 93 ? 21.115 -4.607 -13.792 1.00 72.81 93 SER A C 1
ATOM 744 O O . SER A 1 93 ? 20.773 -5.704 -13.357 1.00 72.81 93 SER A O 1
ATOM 746 N N . GLN A 1 94 ? 21.902 -3.782 -13.097 1.00 77.81 94 GLN A N 1
ATOM 747 C CA . GLN A 1 94 ? 22.456 -4.122 -11.789 1.00 77.81 94 GLN A CA 1
ATOM 748 C C . GLN A 1 94 ? 21.905 -3.189 -10.712 1.00 77.81 94 GLN A C 1
ATOM 750 O O . GLN A 1 94 ? 21.951 -1.964 -10.831 1.00 77.81 94 GLN A O 1
ATOM 755 N N . HIS A 1 95 ? 21.393 -3.775 -9.633 1.00 76.00 95 HIS A N 1
ATOM 756 C CA . HIS A 1 95 ? 21.150 -3.019 -8.414 1.00 76.00 95 HIS A CA 1
ATOM 757 C C . HIS A 1 95 ? 22.495 -2.774 -7.727 1.00 76.00 95 HIS A C 1
ATOM 759 O O . HIS A 1 95 ? 23.266 -3.704 -7.514 1.00 76.00 95 HIS A O 1
ATOM 765 N N . ASN A 1 96 ? 22.767 -1.532 -7.339 1.00 78.50 96 ASN A N 1
ATOM 766 C CA . ASN A 1 96 ? 23.918 -1.187 -6.496 1.00 78.50 96 ASN A CA 1
ATOM 767 C C . ASN A 1 96 ? 23.613 -1.371 -4.997 1.00 78.50 96 ASN A C 1
ATOM 769 O O . ASN A 1 96 ? 24.323 -0.838 -4.147 1.00 78.50 96 ASN A O 1
ATOM 773 N N . HIS A 1 97 ? 22.530 -2.080 -4.678 1.00 72.06 97 HIS A N 1
ATOM 774 C CA . HIS A 1 97 ? 22.081 -2.326 -3.323 1.00 72.06 97 HIS A CA 1
ATOM 775 C C . HIS A 1 97 ? 21.152 -3.544 -3.219 1.00 72.06 97 HIS A C 1
ATOM 777 O O . HIS A 1 97 ? 20.560 -3.944 -4.224 1.00 72.06 97 HIS A O 1
ATOM 783 N N . PRO A 1 98 ? 20.948 -4.099 -2.010 1.00 71.88 98 PRO A N 1
ATOM 784 C CA . PRO A 1 98 ? 19.936 -5.122 -1.777 1.00 71.88 98 PRO A CA 1
ATOM 785 C C . PRO A 1 98 ? 18.533 -4.610 -2.108 1.00 71.88 98 PRO A C 1
ATOM 787 O O . PRO A 1 98 ? 18.204 -3.450 -1.832 1.00 71.88 98 PRO A O 1
ATOM 790 N N . LEU A 1 99 ? 17.696 -5.478 -2.675 1.00 69.62 99 LEU A N 1
ATOM 791 C CA . LEU A 1 99 ? 16.265 -5.212 -2.768 1.00 69.62 99 LEU A CA 1
ATOM 792 C C . LEU A 1 99 ? 15.715 -5.109 -1.346 1.00 69.62 99 LEU A C 1
ATOM 794 O O . LEU A 1 99 ? 15.975 -5.968 -0.507 1.00 69.62 99 LEU A O 1
ATOM 798 N N . ALA A 1 100 ? 15.020 -4.018 -1.060 1.00 66.38 100 ALA A N 1
ATOM 799 C CA . ALA A 1 100 ? 14.382 -3.859 0.229 1.00 66.38 100 ALA A CA 1
ATOM 800 C C . ALA A 1 100 ? 13.090 -4.669 0.265 1.00 66.38 100 ALA A C 1
ATOM 802 O O . ALA A 1 100 ? 12.366 -4.731 -0.729 1.00 66.38 100 ALA A O 1
ATOM 803 N N . ASP A 1 101 ? 12.807 -5.244 1.428 1.00 68.06 101 ASP A N 1
ATOM 804 C CA . ASP A 1 101 ? 11.566 -5.963 1.672 1.00 68.06 101 ASP A CA 1
ATOM 805 C C . ASP A 1 101 ? 10.368 -5.020 1.418 1.00 68.06 101 ASP A C 1
ATOM 807 O O . ASP A 1 101 ? 10.377 -3.897 1.949 1.00 68.06 101 ASP A O 1
ATOM 811 N N . PRO A 1 102 ? 9.355 -5.429 0.628 1.00 63.25 102 PRO A N 1
ATOM 812 C CA . PRO A 1 102 ? 8.082 -4.722 0.492 1.00 63.25 102 PRO A CA 1
ATOM 813 C C . PRO A 1 102 ? 7.500 -4.213 1.817 1.00 63.25 102 PRO A C 1
ATOM 815 O O . PRO A 1 102 ? 6.972 -3.098 1.874 1.00 63.25 102 PRO A O 1
ATOM 818 N N . ALA A 1 103 ? 7.680 -4.977 2.898 1.00 66.88 103 ALA A N 1
ATOM 819 C CA . ALA A 1 103 ? 7.300 -4.624 4.262 1.00 66.88 103 ALA A CA 1
ATOM 820 C C . ALA A 1 103 ? 7.936 -3.323 4.761 1.00 66.88 103 ALA A C 1
ATOM 822 O O . ALA A 1 103 ? 7.438 -2.685 5.681 1.00 66.88 103 ALA A O 1
ATOM 823 N N . SER A 1 104 ? 9.062 -2.903 4.195 1.00 69.75 104 SER A N 1
ATOM 824 C CA . SER A 1 104 ? 9.914 -1.863 4.777 1.00 69.75 104 SER A CA 1
ATOM 825 C C . SER A 1 104 ? 9.380 -0.452 4.555 1.00 69.75 104 SER A C 1
ATOM 827 O O . SER A 1 104 ? 9.704 0.464 5.314 1.00 69.75 104 SER A O 1
ATOM 829 N N . PHE A 1 105 ? 8.529 -0.246 3.545 1.00 74.50 105 PHE A N 1
ATOM 830 C CA . PHE A 1 105 ? 8.045 1.087 3.188 1.00 74.50 105 PHE A CA 1
ATOM 831 C C . PHE A 1 105 ? 6.543 1.230 3.395 1.00 74.50 105 PHE A C 1
ATOM 833 O O . PHE A 1 105 ? 5.743 0.485 2.836 1.00 74.50 105 PHE A O 1
ATOM 840 N N . ALA A 1 106 ? 6.146 2.296 4.093 1.00 76.75 106 ALA A N 1
ATOM 841 C CA . ALA A 1 106 ? 4.739 2.609 4.350 1.00 76.75 106 ALA A CA 1
ATOM 842 C C . ALA A 1 106 ? 3.892 2.669 3.065 1.00 76.75 106 ALA A C 1
ATOM 844 O O . ALA A 1 106 ? 2.780 2.144 3.025 1.00 76.75 106 ALA A O 1
ATOM 845 N N . ARG A 1 107 ? 4.433 3.237 1.973 1.00 75.06 107 ARG A N 1
ATOM 846 C CA . ARG A 1 107 ? 3.735 3.306 0.674 1.00 75.06 107 ARG A CA 1
ATOM 847 C C . ARG A 1 107 ? 3.389 1.920 0.118 1.00 75.06 107 ARG A C 1
ATOM 849 O O . ARG A 1 107 ? 2.391 1.788 -0.579 1.00 75.06 107 ARG A O 1
ATOM 856 N N . LEU A 1 108 ? 4.206 0.915 0.412 1.00 73.19 108 LEU A N 1
ATOM 857 C CA . LEU A 1 108 ? 4.047 -0.451 -0.083 1.00 73.19 108 LEU A CA 1
ATOM 858 C C . LEU A 1 108 ? 3.186 -1.304 0.839 1.00 73.19 108 LEU A C 1
ATOM 860 O O . LEU A 1 108 ? 2.426 -2.138 0.362 1.00 73.19 108 LEU A O 1
ATOM 864 N N . ARG A 1 109 ? 3.235 -1.032 2.145 1.00 85.56 109 ARG A N 1
ATOM 865 C CA . ARG A 1 109 ? 2.304 -1.625 3.106 1.00 85.56 109 ARG A CA 1
ATOM 866 C C . ARG A 1 109 ? 0.881 -1.104 2.933 1.00 85.56 109 ARG A C 1
ATOM 868 O O . ARG A 1 109 ? -0.059 -1.844 3.174 1.00 85.56 109 ARG A O 1
ATOM 875 N N . THR A 1 110 ? 0.695 0.134 2.469 1.00 86.56 110 THR A N 1
ATOM 876 C CA . THR A 1 110 ? -0.640 0.763 2.368 1.00 86.56 110 THR A CA 1
ATOM 877 C C . THR A 1 110 ? -1.658 -0.078 1.567 1.00 86.56 110 THR A C 1
ATOM 879 O O . THR A 1 110 ? -2.740 -0.337 2.097 1.00 86.56 110 THR A O 1
ATOM 882 N N . PRO A 1 111 ? -1.364 -0.562 0.339 1.00 84.44 111 PRO A N 1
ATOM 883 C CA . PRO A 1 111 ? -2.272 -1.455 -0.388 1.00 84.44 111 PRO A CA 1
ATOM 884 C C . PRO A 1 111 ? -2.536 -2.790 0.318 1.00 84.44 111 PRO A C 1
ATOM 886 O O . PRO A 1 111 ? -3.637 -3.319 0.202 1.00 84.44 111 PRO A O 1
ATOM 889 N N . LEU A 1 112 ? -1.550 -3.327 1.044 1.00 88.19 112 LEU A N 1
ATOM 890 C CA . LEU A 1 112 ? -1.692 -4.571 1.806 1.00 88.19 112 LEU A CA 1
ATOM 891 C C . LEU A 1 112 ? -2.632 -4.367 2.999 1.00 88.19 112 LEU A C 1
ATOM 893 O O . LEU A 1 112 ? -3.575 -5.129 3.169 1.00 88.19 112 LEU A O 1
ATOM 897 N N . VAL A 1 113 ? -2.443 -3.286 3.758 1.00 93.25 113 VAL A N 1
ATOM 898 C CA . VAL A 1 113 ? -3.303 -2.895 4.888 1.00 93.25 113 VAL A CA 1
ATOM 899 C C . VAL A 1 113 ? -4.741 -2.649 4.432 1.00 93.25 113 VAL A C 1
ATOM 901 O O . VAL A 1 113 ? -5.682 -2.989 5.144 1.00 93.25 113 VAL A O 1
ATOM 904 N N . ARG A 1 114 ? -4.939 -2.125 3.214 1.00 91.81 114 ARG A N 1
ATOM 905 C CA . ARG A 1 114 ? -6.277 -1.907 2.642 1.00 91.81 114 ARG A CA 1
ATOM 906 C C . ARG A 1 114 ? -7.088 -3.198 2.491 1.00 91.81 114 ARG A C 1
ATOM 908 O O . ARG A 1 114 ? -8.308 -3.132 2.573 1.00 91.81 114 ARG A O 1
ATOM 915 N N . ARG A 1 115 ? -6.441 -4.358 2.323 1.00 93.44 115 ARG A N 1
ATOM 916 C CA . ARG A 1 115 ? -7.129 -5.664 2.266 1.00 93.44 115 ARG A CA 1
ATOM 917 C C . ARG A 1 115 ? -7.825 -6.019 3.583 1.00 93.44 115 ARG A C 1
ATOM 919 O O . ARG A 1 115 ? -8.792 -6.761 3.568 1.00 93.44 115 ARG A O 1
ATOM 926 N N . TYR A 1 116 ? -7.364 -5.442 4.691 1.00 96.25 116 TYR A N 1
ATOM 927 C CA . TYR A 1 116 ? -7.896 -5.643 6.040 1.00 96.25 116 TYR A CA 1
ATOM 928 C C . TYR A 1 116 ? -8.774 -4.476 6.502 1.00 96.25 116 TYR A C 1
ATOM 930 O O . TYR A 1 116 ? -8.973 -4.293 7.702 1.00 96.25 116 TYR A O 1
ATOM 938 N N . LYS A 1 117 ? -9.265 -3.646 5.569 1.00 95.25 117 LYS A N 1
ATOM 939 C CA . LYS A 1 117 ? -10.072 -2.454 5.872 1.00 95.25 117 LYS A CA 1
ATOM 940 C C . LYS A 1 117 ? -11.212 -2.777 6.837 1.00 95.25 117 LYS A C 1
ATOM 942 O O . LYS A 1 117 ? -11.292 -2.163 7.899 1.00 95.25 117 LYS A O 1
ATOM 947 N N . ASP A 1 118 ? -12.048 -3.738 6.470 1.00 95.94 118 ASP A N 1
ATOM 948 C CA . ASP A 1 118 ? -13.306 -4.001 7.170 1.00 95.94 118 ASP A CA 1
ATOM 949 C C . ASP A 1 118 ? -13.057 -4.543 8.580 1.00 95.94 118 ASP A C 1
ATOM 951 O O . ASP A 1 118 ? -13.652 -4.070 9.545 1.00 95.94 118 ASP A O 1
ATOM 955 N N . ASP A 1 119 ? -12.078 -5.438 8.717 1.00 97.50 119 ASP A N 1
ATOM 956 C CA . ASP A 1 119 ? -11.595 -5.944 10.002 1.00 97.50 119 ASP A CA 1
ATOM 957 C C . ASP A 1 119 ? -11.091 -4.812 10.915 1.00 97.50 119 ASP A C 1
ATOM 959 O O . ASP A 1 119 ? -11.488 -4.712 12.080 1.00 97.50 119 ASP A O 1
ATOM 963 N N . ILE A 1 120 ? -10.213 -3.944 10.394 1.00 97.62 120 ILE A N 1
ATOM 964 C CA . ILE A 1 120 ? -9.628 -2.826 11.150 1.00 97.62 120 ILE A CA 1
ATOM 965 C C . ILE A 1 120 ? -10.726 -1.868 11.625 1.00 97.62 120 ILE A C 1
ATOM 967 O O . ILE A 1 120 ? -10.707 -1.444 12.783 1.00 97.62 120 ILE A O 1
ATOM 971 N N . ILE A 1 121 ? -11.685 -1.536 10.755 1.00 96.69 121 ILE A N 1
ATOM 972 C CA . ILE A 1 121 ? -12.804 -0.647 11.089 1.00 96.69 121 ILE A CA 1
ATOM 973 C C . ILE A 1 121 ? -13.712 -1.300 12.130 1.00 96.69 121 ILE A C 1
ATOM 975 O O . ILE A 1 121 ? -14.031 -0.660 13.130 1.00 96.69 121 ILE A O 1
ATOM 979 N N . ALA A 1 122 ? -14.079 -2.572 11.953 1.00 97.12 122 ALA A N 1
ATOM 980 C CA . ALA A 1 122 ? -14.927 -3.292 12.897 1.00 97.12 122 ALA A CA 1
ATOM 981 C C . ALA A 1 122 ? -14.312 -3.318 14.306 1.00 97.12 122 ALA A C 1
ATOM 983 O O . ALA A 1 122 ? -14.972 -2.962 15.284 1.00 97.12 122 ALA A O 1
ATOM 984 N N . MET A 1 123 ? -13.022 -3.652 14.418 1.00 98.19 123 MET A N 1
ATOM 985 C CA . MET A 1 123 ? -12.326 -3.663 15.708 1.00 98.19 123 MET A CA 1
ATOM 986 C C . MET A 1 123 ? -12.145 -2.255 16.295 1.00 98.19 123 MET A C 1
ATOM 988 O O . MET A 1 123 ? -12.238 -2.083 17.514 1.00 98.19 123 MET A O 1
ATOM 992 N N . SER A 1 124 ? -11.918 -1.238 15.456 1.00 97.88 124 SER A N 1
ATOM 993 C CA . SER A 1 124 ? -11.831 0.157 15.905 1.00 97.88 124 SER A CA 1
ATOM 994 C C . SER A 1 124 ? -13.173 0.673 16.430 1.00 97.88 124 SER A C 1
ATOM 996 O O . SER A 1 124 ? -13.205 1.305 17.486 1.00 97.88 124 SER A O 1
ATOM 998 N N . ASN A 1 125 ? -14.279 0.352 15.753 1.00 95.00 125 ASN A N 1
ATOM 999 C CA . ASN A 1 125 ? -15.639 0.695 16.178 1.00 95.00 125 ASN A CA 1
ATOM 1000 C C . ASN A 1 125 ? -16.036 -0.029 17.472 1.00 95.00 125 ASN A C 1
ATOM 1002 O O . ASN A 1 125 ? -16.774 0.524 18.284 1.00 95.00 125 ASN A O 1
ATOM 1006 N N . ALA A 1 126 ? -15.479 -1.219 17.716 1.00 96.94 126 ALA A N 1
ATOM 1007 C CA . ALA A 1 126 ? -15.571 -1.918 18.998 1.00 96.94 126 ALA A CA 1
ATOM 1008 C C . ALA A 1 126 ? -14.683 -1.308 20.109 1.00 96.94 126 ALA A C 1
ATOM 1010 O O . ALA A 1 126 ? -14.621 -1.844 21.214 1.00 96.94 126 ALA A O 1
ATOM 1011 N N . GLY A 1 127 ? -13.975 -0.205 19.840 1.00 97.25 127 GLY A N 1
ATOM 1012 C CA . GLY A 1 127 ? -13.152 0.517 20.815 1.00 97.25 127 GLY A CA 1
ATOM 1013 C C . GLY A 1 127 ? -11.720 -0.005 20.968 1.00 97.25 127 GLY A C 1
ATOM 1014 O O . GLY A 1 127 ? -11.007 0.429 21.873 1.00 97.25 127 GLY A O 1
ATOM 1015 N N . SER A 1 128 ? -11.261 -0.919 20.107 1.00 97.94 128 SER A N 1
ATOM 1016 C CA . SER A 1 128 ? -9.876 -1.401 20.166 1.00 97.94 128 SER A CA 1
ATOM 1017 C C . SER A 1 128 ? -8.897 -0.360 19.613 1.00 97.94 128 SER A C 1
ATOM 1019 O O . SER A 1 128 ? -9.112 0.227 18.554 1.00 97.94 128 SER A O 1
ATOM 1021 N N . GLY A 1 129 ? -7.788 -0.142 20.325 1.00 97.06 129 GLY A N 1
ATOM 1022 C CA . GLY A 1 129 ? -6.700 0.726 19.863 1.00 97.06 129 GLY A CA 1
ATOM 1023 C C . GLY A 1 129 ? -5.814 0.063 18.790 1.00 97.06 129 GLY A C 1
ATOM 1024 O O . GLY A 1 129 ? -5.776 -1.168 18.712 1.00 97.06 129 GLY A O 1
ATOM 1025 N N . PRO A 1 130 ? -5.030 0.837 18.009 1.00 97.94 130 PRO A N 1
ATOM 1026 C CA . PRO A 1 130 ? -4.253 0.325 16.871 1.00 97.94 130 PRO A CA 1
ATOM 1027 C C . PRO A 1 130 ? -3.312 -0.843 17.197 1.00 97.94 130 PRO A C 1
ATOM 1029 O O . PRO A 1 130 ? -3.253 -1.814 16.450 1.00 97.94 130 PRO A O 1
ATOM 1032 N N . THR A 1 131 ? -2.604 -0.791 18.330 1.00 98.00 131 THR A N 1
ATOM 1033 C CA . THR A 1 131 ? -1.698 -1.872 18.761 1.00 98.00 131 THR A CA 1
ATOM 1034 C C . THR A 1 131 ? -2.449 -3.174 19.040 1.00 98.00 131 THR A C 1
ATOM 1036 O O . THR A 1 131 ? -1.987 -4.246 18.660 1.00 98.00 131 THR A O 1
ATOM 1039 N N . ARG A 1 132 ? -3.629 -3.087 19.670 1.00 98.19 132 ARG A N 1
ATOM 1040 C CA . ARG A 1 132 ? -4.470 -4.254 19.973 1.00 98.19 132 ARG A CA 1
ATOM 1041 C C . ARG A 1 132 ? -5.078 -4.841 18.703 1.00 98.19 132 ARG A C 1
ATOM 1043 O O . ARG A 1 132 ? -5.073 -6.056 18.553 1.00 98.19 132 ARG A O 1
ATOM 1050 N N . ILE A 1 133 ? -5.536 -3.984 17.789 1.00 98.31 133 ILE A N 1
ATOM 1051 C CA . ILE A 1 133 ? -6.027 -4.391 16.466 1.00 98.31 133 ILE A CA 1
ATOM 1052 C C . ILE A 1 133 ? -4.937 -5.156 15.715 1.00 98.31 133 ILE A C 1
ATOM 1054 O O . ILE A 1 133 ? -5.183 -6.254 15.230 1.00 98.31 133 ILE A O 1
ATOM 1058 N N . LEU A 1 134 ? -3.714 -4.620 15.668 1.00 97.75 134 LEU A N 1
ATOM 1059 C CA . LEU A 1 134 ? -2.595 -5.294 15.013 1.00 97.75 134 LEU A CA 1
ATOM 1060 C C . LEU A 1 134 ? -2.301 -6.661 15.645 1.00 97.75 134 LEU A C 1
ATOM 1062 O O . LEU A 1 134 ? -2.119 -7.635 14.922 1.00 97.75 134 LEU A O 1
ATOM 1066 N N . ALA A 1 135 ? -2.291 -6.753 16.977 1.00 98.00 135 ALA A N 1
ATOM 1067 C CA . ALA A 1 135 ? -2.103 -8.028 17.668 1.00 98.00 135 ALA A CA 1
ATOM 1068 C C . ALA A 1 135 ? -3.209 -9.044 17.321 1.00 98.00 135 ALA A C 1
ATOM 1070 O O . ALA A 1 135 ? -2.912 -10.212 17.085 1.00 98.00 135 ALA A O 1
ATOM 1071 N N . GLN A 1 136 ? -4.468 -8.601 17.231 1.00 97.88 136 GLN A N 1
ATOM 1072 C CA . GLN A 1 136 ? -5.597 -9.446 16.827 1.00 97.88 136 GLN A CA 1
ATOM 1073 C C . GLN A 1 136 ? -5.498 -9.896 15.367 1.00 97.88 136 GLN A C 1
ATOM 1075 O O . GLN A 1 136 ? -5.780 -11.053 15.075 1.00 97.88 136 GLN A O 1
ATOM 1080 N N . LEU A 1 137 ? -5.060 -9.020 14.457 1.00 97.06 137 LEU A N 1
ATOM 1081 C CA . LEU A 1 137 ? -4.817 -9.395 13.064 1.00 97.06 137 LEU A CA 1
ATOM 1082 C C . LEU A 1 137 ? -3.690 -10.430 12.955 1.00 97.06 137 LEU A C 1
ATOM 1084 O O . LEU A 1 137 ? -3.838 -11.404 12.225 1.00 97.06 137 LEU A O 1
ATOM 1088 N N . ARG A 1 138 ? -2.592 -10.263 13.705 1.00 97.06 138 ARG A N 1
ATOM 1089 C CA . ARG A 1 138 ? -1.478 -11.230 13.723 1.00 97.06 138 ARG A CA 1
ATOM 1090 C C . ARG A 1 138 ? -1.892 -12.577 14.296 1.00 97.06 138 ARG A C 1
ATOM 1092 O O . ARG A 1 138 ? -1.493 -13.613 13.781 1.00 97.06 138 ARG A O 1
ATOM 1099 N N . ALA A 1 139 ? -2.769 -12.579 15.298 1.00 97.25 139 ALA A N 1
ATOM 1100 C CA . ALA A 1 139 ? -3.324 -13.809 15.852 1.00 97.25 139 ALA A CA 1
ATOM 1101 C C . ALA A 1 139 ? -4.128 -14.635 14.826 1.00 97.25 139 ALA A C 1
ATOM 1103 O O . ALA A 1 139 ? -4.296 -15.834 15.029 1.00 97.25 139 ALA A O 1
ATOM 1104 N N . LYS A 1 140 ? -4.588 -14.037 13.713 1.00 95.44 140 LYS A N 1
ATOM 1105 C CA . LYS A 1 140 ? -5.211 -14.776 12.599 1.00 95.44 140 LYS A CA 1
ATOM 1106 C C . LYS A 1 140 ? -4.200 -15.587 11.769 1.00 95.44 140 LYS A C 1
ATOM 1108 O O . LYS A 1 140 ? -4.619 -16.414 10.968 1.00 95.44 140 LYS A O 1
ATOM 1113 N N . GLY A 1 141 ? -2.895 -15.368 11.956 1.00 92.94 141 GLY A N 1
ATOM 1114 C CA . GLY A 1 141 ? -1.826 -16.162 11.345 1.00 92.94 141 GLY A CA 1
ATOM 1115 C C . GLY A 1 141 ? -1.477 -15.799 9.900 1.00 92.94 141 GLY A C 1
ATOM 1116 O O . GLY A 1 141 ? -0.796 -16.580 9.238 1.00 92.94 141 GLY A O 1
ATOM 1117 N N . ASP A 1 142 ? -1.921 -14.647 9.388 1.00 91.75 142 ASP A N 1
ATOM 1118 C CA . ASP A 1 142 ? -1.562 -14.229 8.030 1.00 91.75 142 ASP A CA 1
ATOM 1119 C C . ASP A 1 142 ? -0.145 -13.609 7.997 1.00 91.75 142 ASP A C 1
ATOM 1121 O O . ASP A 1 142 ? 0.100 -12.587 8.652 1.00 91.75 142 ASP A O 1
ATOM 1125 N N . PRO A 1 143 ? 0.794 -14.170 7.208 1.00 89.12 143 PRO A N 1
ATOM 1126 C CA . PRO A 1 143 ? 2.180 -13.704 7.157 1.00 89.12 143 PRO A CA 1
ATOM 1127 C C . PRO A 1 143 ? 2.333 -12.276 6.611 1.00 89.12 143 PRO A C 1
ATOM 1129 O O . PRO A 1 143 ? 3.337 -11.615 6.875 1.00 89.12 143 PRO A O 1
ATOM 1132 N N . VAL A 1 144 ? 1.357 -11.763 5.859 1.00 87.69 144 VAL A N 1
ATOM 1133 C CA . VAL A 1 144 ? 1.357 -10.379 5.366 1.00 87.69 144 VAL A CA 1
ATOM 1134 C C . VAL A 1 144 ? 1.182 -9.395 6.523 1.00 87.69 144 VAL A C 1
ATOM 1136 O O . VAL A 1 144 ? 1.769 -8.314 6.506 1.00 87.69 144 VAL A O 1
ATOM 1139 N N . VAL A 1 145 ? 0.409 -9.760 7.548 1.00 92.81 145 VAL A N 1
ATOM 1140 C CA . VAL A 1 145 ? 0.119 -8.890 8.699 1.00 92.81 145 VAL A CA 1
ATOM 1141 C C . VAL A 1 145 ? 1.341 -8.718 9.601 1.00 92.81 145 VAL A C 1
ATOM 1143 O O . VAL A 1 145 ? 1.497 -7.675 10.242 1.00 92.81 145 VAL A O 1
ATOM 1146 N N . GLU A 1 146 ? 2.257 -9.686 9.622 1.00 91.56 146 GLU A N 1
ATOM 1147 C CA . GLU A 1 146 ? 3.513 -9.571 10.377 1.00 91.56 146 GLU A CA 1
ATOM 1148 C C . GLU A 1 146 ? 4.321 -8.332 9.968 1.00 91.56 146 GLU A C 1
ATOM 1150 O O . GLU A 1 146 ? 4.958 -7.679 10.797 1.00 91.56 146 GLU A O 1
ATOM 1155 N N . GLN A 1 147 ? 4.186 -7.926 8.706 1.00 89.50 147 GLN A N 1
ATOM 1156 C CA . GLN A 1 147 ? 4.845 -6.758 8.132 1.00 89.50 147 GLN A CA 1
ATOM 1157 C C . GLN A 1 147 ? 4.221 -5.425 8.569 1.00 89.50 147 GLN A C 1
ATOM 1159 O O . GLN A 1 147 ? 4.809 -4.363 8.351 1.00 89.50 147 GLN A O 1
ATOM 1164 N N . PHE A 1 148 ? 3.016 -5.435 9.142 1.00 93.62 148 PHE A N 1
ATOM 1165 C CA . PHE A 1 148 ? 2.308 -4.214 9.512 1.00 93.62 148 PHE A CA 1
ATOM 1166 C C . PHE A 1 148 ? 2.841 -3.637 10.819 1.00 93.62 148 PHE A C 1
ATOM 1168 O O . PHE A 1 148 ? 3.268 -4.348 11.727 1.00 93.62 148 PHE A O 1
ATOM 1175 N N . THR A 1 149 ? 2.763 -2.315 10.937 1.00 94.06 149 THR A N 1
ATOM 1176 C CA . THR A 1 149 ? 3.062 -1.589 12.172 1.00 94.06 149 THR A CA 1
ATOM 1177 C C . THR A 1 149 ? 1.786 -1.009 12.780 1.00 94.06 149 THR A C 1
ATOM 1179 O O . THR A 1 149 ? 0.779 -0.793 12.096 1.00 94.06 149 THR A O 1
ATOM 1182 N N . ALA A 1 150 ? 1.822 -0.695 14.079 1.00 95.44 150 ALA A N 1
ATOM 1183 C CA . ALA A 1 150 ? 0.703 -0.021 14.743 1.00 95.44 150 ALA A CA 1
ATOM 1184 C C . ALA A 1 150 ? 0.404 1.347 14.096 1.00 95.44 150 ALA A C 1
ATOM 1186 O O . ALA A 1 150 ? -0.748 1.775 14.037 1.00 95.44 150 ALA A O 1
ATOM 1187 N N . TYR A 1 151 ? 1.433 1.998 13.542 1.00 95.62 151 TYR A N 1
ATOM 1188 C CA . TYR A 1 151 ? 1.298 3.247 12.798 1.00 95.62 151 TYR A CA 1
ATOM 1189 C C . TYR A 1 151 ? 0.506 3.069 11.498 1.00 95.62 151 TYR A C 1
ATOM 1191 O O . TYR A 1 151 ? -0.351 3.894 11.194 1.00 95.62 151 TYR A O 1
ATOM 1199 N N . ASP A 1 152 ? 0.723 1.976 10.758 1.00 95.19 152 ASP A N 1
ATOM 1200 C CA . ASP A 1 152 ? -0.054 1.708 9.541 1.00 95.19 152 ASP A CA 1
ATOM 1201 C C . ASP A 1 152 ? -1.536 1.485 9.870 1.00 95.19 152 ASP A C 1
ATOM 1203 O O . ASP A 1 152 ? -2.407 2.010 9.179 1.00 95.19 152 ASP A O 1
ATOM 1207 N N . THR A 1 153 ? -1.816 0.781 10.972 1.00 96.69 153 THR A N 1
ATOM 1208 C CA . THR A 1 153 ? -3.184 0.566 11.473 1.00 96.69 153 THR A CA 1
ATOM 1209 C C . THR A 1 153 ? -3.837 1.892 11.879 1.00 96.69 153 THR A C 1
ATOM 1211 O O . THR A 1 153 ? -4.971 2.169 11.498 1.00 96.69 153 THR A O 1
ATOM 1214 N N . SER A 1 154 ? -3.108 2.760 12.591 1.00 97.06 154 SER A N 1
ATOM 1215 C CA . SER A 1 154 ? -3.585 4.100 12.958 1.00 97.06 154 SER A CA 1
ATOM 1216 C C . SER A 1 154 ? -3.890 4.963 11.731 1.00 97.06 154 SER A C 1
ATOM 1218 O O . SER A 1 154 ? -4.944 5.594 11.669 1.00 97.06 154 SER A O 1
ATOM 1220 N N . ASN A 1 155 ? -2.996 4.978 10.737 1.00 95.62 155 ASN A N 1
ATOM 1221 C CA . ASN A 1 155 ? -3.201 5.730 9.498 1.00 95.62 155 ASN A CA 1
ATOM 1222 C C . ASN A 1 155 ? -4.403 5.210 8.710 1.00 95.62 155 ASN A C 1
ATOM 1224 O O . ASN A 1 155 ? -5.144 6.008 8.142 1.00 95.62 155 ASN A O 1
ATOM 1228 N N . ALA A 1 156 ? -4.603 3.890 8.680 1.00 95.62 156 ALA A N 1
ATOM 1229 C CA . ALA A 1 156 ? -5.761 3.285 8.039 1.00 95.62 156 ALA A CA 1
ATOM 1230 C C . ALA A 1 156 ? -7.060 3.778 8.692 1.00 95.62 156 ALA A C 1
ATOM 1232 O O . ALA A 1 156 ? -7.920 4.304 7.993 1.00 95.62 156 ALA A O 1
ATOM 1233 N N . ILE A 1 157 ? -7.159 3.723 10.026 1.00 97.06 157 ILE A N 1
ATOM 1234 C CA . ILE A 1 157 ? -8.326 4.220 10.776 1.00 97.06 157 ILE A CA 1
ATOM 1235 C C . ILE A 1 157 ? -8.594 5.699 10.471 1.00 97.06 157 ILE A C 1
ATOM 1237 O O . ILE A 1 157 ? -9.724 6.067 10.157 1.00 97.06 157 ILE A O 1
ATOM 1241 N N . GLN A 1 158 ? -7.566 6.550 10.538 1.00 96.12 158 GLN A N 1
ATOM 1242 C CA . GLN A 1 158 ? -7.711 7.985 10.267 1.00 96.12 158 GLN A CA 1
ATOM 1243 C C . GLN A 1 158 ? -8.185 8.254 8.838 1.00 96.12 158 GLN A C 1
ATOM 1245 O O . GLN A 1 158 ? -9.082 9.067 8.628 1.00 96.12 158 GLN A O 1
ATOM 1250 N N . LYS A 1 159 ? -7.603 7.554 7.857 1.00 94.38 159 LYS A N 1
ATOM 1251 C CA . LYS A 1 159 ? -7.982 7.688 6.451 1.00 94.38 159 LYS A CA 1
ATOM 1252 C C . LYS A 1 159 ? -9.433 7.278 6.228 1.00 94.38 159 LYS A C 1
ATOM 1254 O O . LYS A 1 159 ? -10.147 8.000 5.551 1.00 94.38 159 LYS A O 1
ATOM 1259 N N . TYR A 1 160 ? -9.873 6.173 6.827 1.00 92.38 160 TYR A N 1
ATOM 1260 C CA . TYR A 1 160 ? -11.248 5.707 6.664 1.00 92.38 160 TYR A CA 1
ATOM 1261 C C . TYR A 1 160 ? -12.265 6.639 7.300 1.00 92.38 160 TYR A C 1
ATOM 1263 O O . TYR A 1 160 ? -13.265 6.927 6.668 1.00 92.38 160 TYR A O 1
ATOM 1271 N N . ARG A 1 161 ? -11.987 7.183 8.488 1.00 92.06 161 ARG A N 1
ATOM 1272 C CA . ARG A 1 161 ? -12.869 8.191 9.100 1.00 92.06 161 ARG A CA 1
ATOM 1273 C C . ARG A 1 161 ? -12.988 9.459 8.259 1.00 92.06 161 ARG A C 1
ATOM 1275 O O . ARG A 1 161 ? -14.031 10.093 8.255 1.00 92.06 161 ARG A O 1
ATOM 1282 N N . LYS A 1 162 ? -11.910 9.836 7.568 1.00 93.12 162 LYS A N 1
ATOM 1283 C CA . LYS A 1 162 ? -11.916 10.976 6.648 1.00 93.12 162 LYS A CA 1
ATOM 1284 C C . LYS A 1 162 ? -12.723 10.677 5.385 1.00 93.12 162 LYS A C 1
ATOM 1286 O O . LYS A 1 162 ? -13.462 11.542 4.952 1.00 93.12 162 LYS A O 1
ATOM 1291 N N . GLU A 1 163 ? -12.573 9.479 4.818 1.00 90.62 163 GLU A N 1
ATOM 1292 C CA . GLU A 1 163 ? -13.370 9.033 3.664 1.00 90.62 163 GLU A CA 1
ATOM 1293 C C . GLU A 1 163 ? -14.869 8.985 4.011 1.00 90.62 163 GLU A C 1
ATOM 1295 O O . GLU A 1 163 ? -15.661 9.533 3.262 1.00 90.62 163 GLU A O 1
ATOM 1300 N N . ASP A 1 164 ? -15.229 8.432 5.174 1.00 87.00 164 ASP A N 1
ATOM 1301 C CA . ASP A 1 164 ? -16.611 8.357 5.686 1.00 87.00 164 ASP A CA 1
ATOM 1302 C C . ASP A 1 164 ? -17.241 9.756 5.811 1.00 87.00 164 ASP A C 1
ATOM 1304 O O . ASP A 1 164 ? -18.281 10.031 5.228 1.00 87.00 164 ASP A O 1
ATOM 1308 N N . ALA A 1 165 ? -16.535 10.695 6.452 1.00 86.44 165 ALA A N 1
ATOM 1309 C CA . ALA A 1 165 ? -17.000 12.076 6.589 1.00 86.44 165 ALA A CA 1
ATOM 1310 C C . ALA A 1 165 ? -17.097 12.831 5.248 1.00 86.44 165 ALA A C 1
ATOM 1312 O O . ALA A 1 165 ? -17.920 13.730 5.097 1.00 86.44 165 ALA A O 1
ATOM 1313 N N . GLU A 1 166 ? -16.231 12.516 4.280 1.00 88.19 166 GLU A N 1
ATOM 1314 C CA . GLU A 1 166 ? -16.290 13.101 2.934 1.00 88.19 166 GLU A CA 1
ATOM 1315 C C . GLU A 1 166 ? -17.456 12.549 2.111 1.00 88.19 166 GLU A C 1
ATOM 1317 O O . GLU A 1 166 ? -17.945 13.250 1.226 1.00 88.19 166 GLU A O 1
ATOM 1322 N N . ASP A 1 167 ? -17.862 11.305 2.352 1.00 82.00 167 ASP A N 1
ATOM 1323 C CA . ASP A 1 167 ? -18.998 10.689 1.675 1.00 82.00 167 ASP A CA 1
ATOM 1324 C C . ASP A 1 167 ? -20.320 11.180 2.284 1.00 82.00 167 ASP A C 1
ATOM 1326 O O . ASP A 1 167 ? -21.172 11.632 1.521 1.00 82.00 167 ASP A O 1
ATOM 1330 N N . ASP A 1 168 ? -20.418 11.275 3.616 1.00 77.12 168 ASP A N 1
ATOM 1331 C CA . ASP A 1 168 ? -21.547 11.924 4.305 1.00 77.12 168 ASP A CA 1
ATOM 1332 C C . ASP A 1 168 ? -21.752 13.364 3.790 1.00 77.12 168 ASP A C 1
ATOM 1334 O O . ASP A 1 168 ? -22.843 13.746 3.373 1.00 77.12 168 ASP A O 1
ATOM 1338 N N . ALA A 1 169 ? -20.672 14.151 3.690 1.00 81.06 169 ALA A N 1
ATOM 1339 C CA . 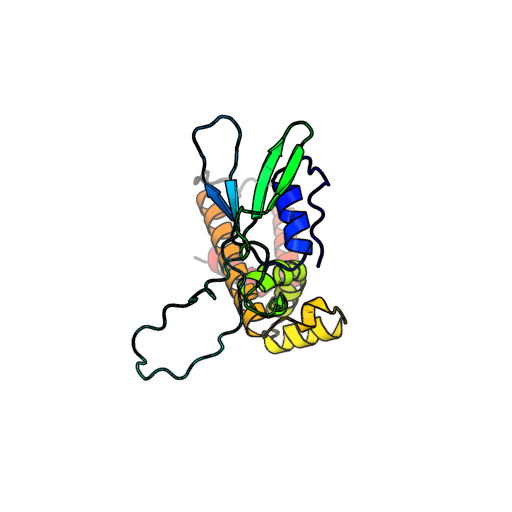ALA A 1 169 ? -20.746 15.528 3.197 1.00 81.06 169 ALA A CA 1
ATOM 1340 C C . ALA A 1 169 ? -21.185 15.642 1.722 1.00 81.06 169 ALA A C 1
ATOM 1342 O O . ALA A 1 169 ? -21.716 16.675 1.311 1.00 81.06 169 ALA A O 1
ATOM 1343 N N . LYS A 1 170 ? -20.933 14.621 0.890 1.00 78.62 170 LYS A N 1
ATOM 1344 C CA . LYS A 1 170 ? -21.402 14.603 -0.508 1.00 78.62 170 LYS A CA 1
ATOM 1345 C C . LYS A 1 170 ? -22.871 14.239 -0.604 1.00 78.62 170 LYS A C 1
ATOM 1347 O O . LYS A 1 170 ? -23.516 14.693 -1.547 1.00 78.62 170 LYS A O 1
ATOM 1352 N N . ASP A 1 171 ? -23.356 13.396 0.296 1.00 72.50 171 ASP A N 1
ATOM 1353 C CA . ASP A 1 171 ? -24.762 13.024 0.345 1.00 72.50 171 ASP A CA 1
ATOM 1354 C C . ASP A 1 171 ? -25.593 14.213 0.844 1.00 72.50 171 ASP A C 1
ATOM 1356 O O . ASP A 1 171 ? -26.560 14.577 0.177 1.00 72.50 171 ASP A O 1
ATOM 1360 N N . ASP A 1 172 ? -25.112 14.939 1.860 1.00 70.25 172 ASP A N 1
ATOM 1361 C CA . ASP A 1 172 ? -25.701 16.214 2.299 1.00 70.25 172 ASP A CA 1
ATOM 1362 C C . ASP A 1 172 ? -25.703 17.274 1.180 1.00 70.25 172 ASP A C 1
ATOM 1364 O O . ASP A 1 172 ? -26.653 18.034 1.024 1.00 70.25 172 ASP A O 1
ATOM 1368 N N . ALA A 1 173 ? -24.650 17.330 0.354 1.00 72.81 173 ALA A N 1
ATOM 1369 C CA . ALA A 1 173 ? -24.563 18.287 -0.754 1.00 72.81 173 ALA A CA 1
ATOM 1370 C C . ALA A 1 173 ? -25.449 17.932 -1.965 1.00 72.81 173 ALA A C 1
ATOM 1372 O O . ALA A 1 173 ? -25.642 18.774 -2.846 1.00 72.81 173 ALA A O 1
ATOM 1373 N N . LYS A 1 174 ? -25.931 16.688 -2.056 1.00 64.75 174 LYS A N 1
ATOM 1374 C CA . LYS A 1 174 ? -26.858 16.231 -3.104 1.00 64.75 174 LYS A CA 1
ATOM 1375 C C . LYS A 1 174 ? -28.316 16.302 -2.676 1.00 64.75 174 LYS A C 1
ATOM 1377 O O . LYS A 1 174 ? -29.173 16.143 -3.543 1.00 64.75 174 LYS A O 1
ATOM 1382 N N . ASP A 1 175 ? -28.580 16.523 -1.393 1.00 65.06 175 ASP A N 1
ATOM 1383 C CA . ASP A 1 175 ? -29.898 16.901 -0.908 1.00 65.06 175 ASP A CA 1
ATOM 1384 C C . ASP A 1 175 ? -30.171 18.338 -1.378 1.00 65.06 175 ASP A C 1
ATOM 1386 O O . ASP A 1 175 ? -29.821 19.332 -0.745 1.00 65.06 175 ASP A O 1
ATOM 1390 N N . ASP A 1 176 ? -30.714 18.452 -2.588 1.00 57.56 176 ASP A N 1
ATOM 1391 C CA . ASP A 1 176 ? -30.970 19.677 -3.345 1.00 57.56 176 ASP A CA 1
ATOM 1392 C C . ASP A 1 176 ? -32.102 20.530 -2.751 1.00 57.56 176 ASP A C 1
ATOM 1394 O O . ASP A 1 176 ? -32.696 21.365 -3.438 1.00 57.56 176 ASP A O 1
ATOM 1398 N N . GLY A 1 177 ? -32.418 20.338 -1.468 1.00 54.06 177 GLY A N 1
ATOM 1399 C CA . GLY A 1 177 ? -33.467 21.074 -0.784 1.00 54.06 177 GLY A CA 1
ATOM 1400 C C . GLY A 1 177 ? -34.835 20.857 -1.424 1.00 54.06 177 GLY A C 1
ATOM 1401 O O . GLY A 1 177 ? -35.729 21.682 -1.227 1.00 54.06 177 GLY A O 1
ATOM 1402 N N . LYS A 1 178 ? -35.040 19.751 -2.162 1.00 53.38 178 LYS A N 1
ATOM 1403 C CA . LYS A 1 178 ? -36.384 19.227 -2.426 1.00 53.38 178 LYS A CA 1
ATOM 1404 C C . LYS A 1 178 ? -36.920 18.658 -1.123 1.00 53.38 178 LYS A C 1
ATOM 1406 O O . LYS A 1 178 ? -37.020 17.454 -0.910 1.00 53.38 178 LYS A O 1
ATOM 1411 N N . HIS A 1 179 ? -37.246 19.597 -0.250 1.00 49.44 179 HIS A N 1
ATOM 1412 C CA . HIS A 1 179 ? -37.954 19.422 0.989 1.00 49.44 179 HIS A CA 1
ATOM 1413 C C . HIS A 1 179 ? -39.194 18.582 0.667 1.00 49.44 179 HIS A C 1
ATOM 1415 O O . HIS A 1 179 ? -40.139 19.044 0.027 1.00 49.44 179 HIS A O 1
ATOM 1421 N N . ILE A 1 180 ? -39.161 17.303 1.041 1.00 51.81 180 ILE A N 1
ATOM 1422 C CA . ILE A 1 180 ? -40.366 16.488 1.147 1.00 51.81 180 ILE A CA 1
ATOM 1423 C C . ILE A 1 180 ? -41.132 17.113 2.318 1.00 51.81 180 ILE A C 1
ATOM 1425 O O . ILE A 1 180 ? -40.932 16.742 3.470 1.00 51.81 180 ILE A O 1
ATOM 1429 N N . GLU A 1 181 ? -41.917 18.154 2.038 1.00 49.25 181 GLU A N 1
ATOM 1430 C CA . GLU A 1 181 ? -42.738 18.867 3.028 1.00 49.25 181 GLU A CA 1
ATOM 1431 C C . GLU A 1 181 ? -43.962 18.049 3.478 1.00 49.25 181 GLU A C 1
ATOM 1433 O O . GLU A 1 181 ? -44.654 18.450 4.403 1.00 49.25 181 GLU A O 1
ATOM 1438 N N . ASP A 1 182 ? -44.184 16.852 2.928 1.00 50.78 182 ASP A N 1
ATOM 1439 C CA . ASP A 1 182 ? -45.387 16.050 3.182 1.00 50.78 182 ASP A CA 1
ATOM 1440 C C . ASP A 1 182 ? -45.135 14.770 4.005 1.00 50.78 182 ASP A C 1
ATOM 1442 O O . ASP A 1 182 ? -45.719 13.717 3.747 1.00 50.78 182 ASP A O 1
ATOM 1446 N N . TRP A 1 183 ? -44.314 14.829 5.062 1.00 53.03 183 TRP A N 1
ATOM 1447 C CA . TRP A 1 183 ? -44.243 13.720 6.040 1.00 53.03 183 TRP A CA 1
ATOM 1448 C C . TRP A 1 183 ? -45.549 13.523 6.833 1.00 53.03 183 TRP A C 1
ATOM 1450 O O . TRP A 1 183 ? -45.733 12.482 7.470 1.00 53.03 183 TRP A O 1
ATOM 1460 N N . ASP A 1 184 ? -46.469 14.489 6.767 1.00 53.22 184 ASP A N 1
ATOM 1461 C CA . ASP A 1 184 ? -47.810 14.406 7.352 1.00 53.22 184 ASP A CA 1
ATOM 1462 C C . ASP A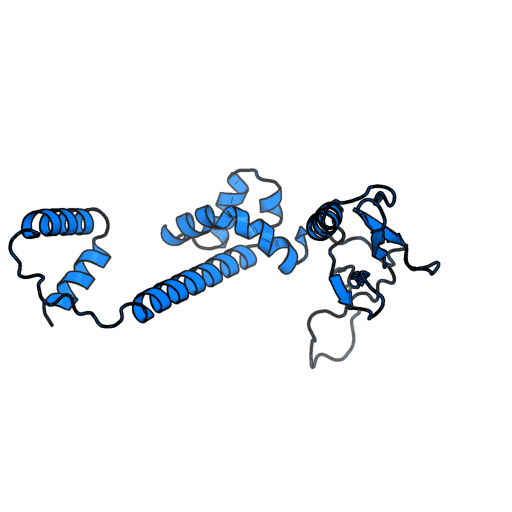 1 184 ? -48.834 13.673 6.466 1.00 53.22 184 ASP A C 1
ATOM 1464 O O . ASP A 1 184 ? -49.976 13.454 6.889 1.00 53.22 184 ASP A O 1
ATOM 1468 N N . THR A 1 185 ? -48.438 13.188 5.281 1.00 55.66 185 THR A N 1
ATOM 1469 C CA . THR A 1 185 ? -49.279 12.267 4.505 1.00 55.66 185 THR A CA 1
ATOM 1470 C C . THR A 1 185 ? -49.322 10.883 5.178 1.00 55.66 185 THR A C 1
ATOM 1472 O O . THR A 1 185 ? -48.452 10.026 5.054 1.00 55.66 185 THR A O 1
ATOM 1475 N N . LEU A 1 186 ? -50.379 10.739 5.977 1.00 51.41 186 LEU A N 1
ATOM 1476 C CA . LEU A 1 186 ? -50.917 9.671 6.832 1.00 51.41 186 LEU A CA 1
ATOM 1477 C C . LEU A 1 186 ? -50.632 8.167 6.582 1.00 51.41 186 LEU A C 1
ATOM 1479 O O . LEU A 1 186 ? -51.120 7.367 7.379 1.00 51.41 186 LEU A O 1
ATOM 1483 N N . GLU A 1 187 ? -49.828 7.734 5.611 1.00 57.22 187 GLU A N 1
ATOM 1484 C CA . GLU A 1 187 ? -49.618 6.297 5.333 1.00 57.22 187 GLU A CA 1
ATOM 1485 C C . GLU A 1 187 ? -48.298 5.707 5.873 1.00 57.22 187 GLU A C 1
ATOM 1487 O O . GLU A 1 187 ? -48.188 4.493 6.037 1.00 57.22 187 GLU A O 1
ATOM 1492 N N . MET A 1 188 ? -47.307 6.526 6.252 1.00 57.34 188 MET A N 1
ATOM 1493 C CA . MET A 1 188 ? -45.977 6.032 6.678 1.00 57.34 188 MET A CA 1
ATOM 1494 C C . MET A 1 188 ? -45.785 5.873 8.200 1.00 57.34 188 MET A C 1
ATOM 1496 O O . MET A 1 188 ? -44.761 5.344 8.645 1.00 57.34 188 MET A O 1
ATOM 1500 N N . LYS A 1 189 ? -46.758 6.283 9.029 1.00 66.31 189 LYS A N 1
ATOM 1501 C CA . LYS A 1 189 ? -46.650 6.240 10.506 1.00 66.31 189 LYS A CA 1
ATOM 1502 C C . LYS A 1 189 ? -46.278 4.859 11.083 1.00 66.31 189 LYS A C 1
ATOM 1504 O O . LYS A 1 189 ? -45.443 4.831 11.988 1.00 66.31 189 LYS A O 1
ATOM 1509 N N . PRO A 1 190 ? -46.814 3.722 10.594 1.00 75.50 190 PRO A N 1
ATOM 1510 C CA . PRO A 1 190 ? -46.481 2.414 11.162 1.00 75.50 190 PRO A CA 1
ATOM 1511 C C . PRO A 1 190 ? -45.022 2.015 10.906 1.00 75.50 190 PRO A C 1
ATOM 1513 O O . PRO A 1 190 ? -44.335 1.552 11.812 1.00 75.50 190 PRO A O 1
ATOM 1516 N N . ILE A 1 191 ? -44.526 2.255 9.687 1.00 79.38 191 ILE A N 1
ATOM 1517 C CA . ILE A 1 191 ? -43.157 1.907 9.278 1.00 79.38 191 ILE A CA 1
ATOM 1518 C C . ILE A 1 191 ? -42.146 2.772 10.032 1.00 79.38 191 ILE A C 1
ATOM 1520 O O . ILE A 1 191 ? -41.122 2.274 10.500 1.00 79.38 191 ILE A O 1
ATOM 1524 N N . TRP A 1 192 ? -42.456 4.058 10.213 1.00 80.81 192 TRP A N 1
ATOM 1525 C CA . TRP A 1 192 ? -41.592 4.967 10.958 1.00 80.81 192 TRP A CA 1
ATOM 1526 C C . TRP A 1 192 ? -41.469 4.584 12.438 1.00 80.81 192 TRP A C 1
ATOM 1528 O O . TRP A 1 192 ? -40.379 4.631 13.006 1.00 80.81 192 TRP A O 1
ATOM 1538 N N . LEU A 1 193 ? -42.563 4.146 13.067 1.00 84.62 193 LEU A N 1
ATOM 1539 C CA . LEU A 1 193 ? -42.539 3.681 14.456 1.00 84.62 193 LEU A CA 1
ATOM 1540 C C . LEU A 1 193 ? -41.715 2.397 14.624 1.00 84.62 193 LEU A C 1
ATOM 1542 O O . LEU A 1 193 ? -40.930 2.305 15.569 1.00 84.62 193 LEU A O 1
ATOM 1546 N N . GLU A 1 194 ? -41.831 1.444 13.697 1.00 89.75 194 GLU A N 1
ATOM 1547 C CA . GLU A 1 194 ? -40.995 0.235 13.700 1.00 89.75 194 GLU A CA 1
ATOM 1548 C C . GLU A 1 194 ? -39.513 0.566 13.468 1.00 89.75 194 GLU A C 1
ATOM 1550 O O . GLU A 1 194 ? -38.635 0.029 14.148 1.00 89.75 194 GLU A O 1
ATOM 1555 N N . PHE A 1 195 ? -39.211 1.524 12.589 1.00 87.88 195 PHE A N 1
ATOM 1556 C CA . PHE A 1 195 ? -37.845 2.002 12.377 1.00 87.88 195 PHE A CA 1
ATOM 1557 C C . PHE A 1 195 ? -37.255 2.676 13.626 1.00 87.88 195 PHE A C 1
ATOM 1559 O O . PHE A 1 195 ? -36.121 2.387 14.014 1.00 87.88 195 PHE A O 1
ATOM 1566 N N . LEU A 1 196 ? -38.028 3.524 14.310 1.00 90.31 196 LEU A N 1
ATOM 1567 C CA . LEU A 1 196 ? -37.608 4.143 15.570 1.00 90.31 196 LEU A CA 1
ATOM 1568 C C . LEU A 1 196 ? -37.386 3.104 16.672 1.00 90.31 196 LEU A C 1
ATOM 1570 O O . LEU A 1 196 ? -36.428 3.218 17.441 1.00 90.31 196 LEU A O 1
ATOM 1574 N N . LYS A 1 197 ? -38.228 2.067 16.734 1.00 91.44 197 LYS A N 1
ATOM 1575 C CA . LYS A 1 197 ? -38.060 0.949 17.666 1.00 91.44 197 LYS A CA 1
ATOM 1576 C C . LYS A 1 197 ? -36.772 0.176 17.379 1.00 91.44 197 LYS A C 1
ATOM 1578 O O . LYS A 1 197 ? -35.973 -0.025 18.295 1.00 91.44 197 LYS A O 1
ATOM 1583 N N . PHE A 1 198 ? -36.510 -0.147 16.112 1.00 93.25 198 PHE A N 1
ATOM 1584 C CA . PHE A 1 198 ? -35.258 -0.767 15.677 1.00 93.25 198 PHE A CA 1
ATOM 1585 C C . PHE A 1 198 ? -34.032 0.085 16.040 1.00 93.25 198 PHE A C 1
ATOM 1587 O O . PHE A 1 198 ? -33.068 -0.420 16.620 1.00 93.25 198 PHE A O 1
ATOM 1594 N N . LEU A 1 199 ? -34.066 1.392 15.756 1.00 90.06 199 LEU A N 1
ATOM 1595 C CA . LEU A 1 199 ? -32.978 2.309 16.102 1.00 90.06 199 LEU A CA 1
ATOM 1596 C C . LEU A 1 199 ? -32.749 2.390 17.613 1.00 90.06 199 LEU A C 1
ATOM 1598 O O . LEU A 1 199 ? -31.599 2.408 18.053 1.00 90.06 199 LEU A O 1
ATOM 1602 N N . LYS A 1 200 ? -33.817 2.409 18.413 1.00 94.06 200 LYS A N 1
ATOM 1603 C CA . LYS A 1 200 ? -33.731 2.436 19.877 1.00 94.06 200 LYS A CA 1
ATOM 1604 C C . LYS A 1 200 ? -33.071 1.173 20.432 1.00 94.06 200 LYS A C 1
ATOM 1606 O O . LYS A 1 200 ? -32.238 1.277 21.331 1.00 94.06 200 LYS A O 1
ATOM 1611 N N . GLU A 1 201 ? -33.418 0.004 19.896 1.00 86.00 201 GLU A N 1
ATOM 1612 C CA . GLU A 1 201 ? -32.870 -1.284 20.335 1.00 86.00 201 GLU A CA 1
ATOM 1613 C C . GLU A 1 201 ? -31.424 -1.496 19.870 1.00 86.00 201 GLU A C 1
ATOM 1615 O O . GLU A 1 201 ? -30.587 -1.983 20.633 1.00 86.00 201 GLU A O 1
ATOM 1620 N N . ARG A 1 202 ? -31.103 -1.117 18.627 1.00 86.88 202 ARG A N 1
ATOM 1621 C CA . ARG A 1 202 ? -29.813 -1.442 18.005 1.00 86.88 202 ARG A CA 1
ATOM 1622 C C . ARG A 1 202 ? -28.770 -0.327 18.114 1.00 86.88 202 ARG A C 1
ATOM 1624 O O . ARG A 1 202 ? -27.577 -0.624 18.176 1.00 86.88 202 ARG A O 1
ATOM 1631 N N . TYR A 1 203 ? -29.194 0.938 18.174 1.00 89.75 203 TYR A N 1
ATOM 1632 C CA . TYR A 1 203 ? -28.321 2.120 18.121 1.00 89.75 203 TYR A CA 1
ATOM 1633 C C . TYR A 1 203 ? -28.788 3.254 19.064 1.00 89.75 203 TYR A C 1
ATOM 1635 O O . TYR A 1 203 ? -29.093 4.365 18.614 1.00 89.75 203 TYR A O 1
ATOM 1643 N N . PRO A 1 204 ? -28.769 3.052 20.396 1.00 85.69 204 PRO A N 1
ATOM 1644 C CA . PRO A 1 204 ? -29.404 3.962 21.358 1.00 85.69 204 PRO A CA 1
ATOM 1645 C C . PRO A 1 204 ? -28.833 5.390 21.363 1.00 85.69 204 PRO A C 1
ATOM 1647 O O . PRO A 1 204 ? -29.551 6.338 21.669 1.00 85.69 204 PRO A O 1
ATOM 1650 N N . LYS A 1 205 ? -27.553 5.574 21.005 1.00 84.94 205 LYS A N 1
ATOM 1651 C CA . LYS A 1 205 ? -26.937 6.911 20.909 1.00 84.94 205 LYS A CA 1
ATOM 1652 C C . LYS A 1 205 ? -27.480 7.720 19.728 1.00 84.94 205 LYS A C 1
ATOM 1654 O O . LYS A 1 205 ? -27.746 8.903 19.890 1.00 84.94 205 LYS A O 1
ATOM 1659 N N . ARG A 1 206 ? -27.673 7.078 18.569 1.00 81.62 206 ARG A N 1
ATOM 1660 C CA . ARG A 1 206 ? -28.242 7.726 17.376 1.00 81.62 206 ARG A CA 1
ATOM 1661 C C . ARG A 1 206 ? -29.718 8.050 17.581 1.00 81.62 206 ARG A C 1
ATOM 1663 O O . ARG A 1 206 ? -30.147 9.135 17.219 1.00 81.62 206 ARG A O 1
ATOM 1670 N N . TYR A 1 207 ? -30.457 7.152 18.235 1.00 89.25 207 TYR A N 1
ATOM 1671 C CA . TYR A 1 207 ? -31.850 7.401 18.605 1.00 89.25 207 TYR A CA 1
ATOM 1672 C C . TYR A 1 207 ? -32.009 8.662 19.473 1.00 89.25 207 TYR A C 1
ATOM 1674 O O . TYR A 1 207 ? -32.877 9.478 19.192 1.00 89.25 207 TYR A O 1
ATOM 1682 N N . ARG A 1 208 ? -31.159 8.862 20.494 1.00 86.38 208 ARG A N 1
ATOM 1683 C CA . ARG A 1 208 ? -31.228 10.073 21.338 1.00 86.38 208 ARG A CA 1
ATOM 1684 C C . ARG A 1 208 ? -30.955 11.353 20.555 1.00 86.38 208 ARG A C 1
ATOM 1686 O O . ARG A 1 208 ? -31.759 12.269 20.642 1.00 86.38 208 ARG A O 1
ATOM 1693 N N . ALA A 1 209 ? -29.895 11.375 19.748 1.00 84.88 209 ALA A N 1
ATOM 1694 C CA . ALA A 1 209 ? -29.564 12.539 18.927 1.00 84.88 209 ALA A CA 1
ATOM 1695 C C . ALA A 1 209 ? -30.699 12.907 17.951 1.00 84.88 209 ALA A C 1
ATOM 1697 O O . ALA A 1 209 ? -31.006 14.081 17.776 1.00 84.88 209 ALA A O 1
ATOM 1698 N N . LEU A 1 210 ? -31.361 11.902 17.362 1.00 85.50 210 LEU A N 1
ATOM 1699 C CA . LEU A 1 210 ? -32.504 12.106 16.467 1.00 85.50 210 LEU A CA 1
ATOM 1700 C C . LEU A 1 210 ? -33.721 12.705 17.196 1.00 85.50 210 LEU A C 1
ATOM 1702 O O . LEU A 1 210 ? -34.419 13.546 16.639 1.00 85.50 210 LEU A O 1
ATOM 1706 N N . MET A 1 211 ? -33.992 12.269 18.431 1.00 89.88 211 MET A N 1
ATOM 1707 C CA . MET A 1 211 ? -35.105 12.803 19.227 1.00 89.88 211 MET A CA 1
ATOM 1708 C C . MET A 1 211 ? -34.821 14.223 19.733 1.00 89.88 211 MET A C 1
ATOM 1710 O O . MET A 1 211 ? -35.719 15.055 19.696 1.00 89.88 211 MET A O 1
ATOM 1714 N N . GLU A 1 212 ? -33.578 14.525 20.121 1.00 87.25 212 GLU A N 1
ATOM 1715 C CA . GLU A 1 212 ? -33.148 15.872 20.538 1.00 87.25 212 GLU A CA 1
ATOM 1716 C C . GLU A 1 212 ? -33.278 16.903 19.400 1.00 87.25 212 GLU A C 1
ATOM 1718 O O . GLU A 1 212 ? -33.600 18.061 19.651 1.00 87.25 212 GLU A O 1
ATOM 1723 N N . GLN A 1 213 ? -33.099 16.484 18.142 1.00 78.50 213 GLN A N 1
ATOM 1724 C CA . GLN A 1 213 ? -33.303 17.342 16.969 1.00 78.50 213 GLN A CA 1
ATOM 1725 C C . GLN A 1 213 ? -34.776 17.651 16.671 1.00 78.50 213 GLN A C 1
ATOM 1727 O O . GLN A 1 213 ? -35.045 18.650 16.017 1.00 78.50 213 GLN A O 1
ATOM 1732 N N . LYS A 1 214 ? -35.725 16.814 17.117 1.00 72.00 214 LYS A N 1
ATOM 1733 C CA . LYS A 1 214 ? -37.168 17.045 16.911 1.00 72.00 214 LYS A CA 1
ATOM 1734 C C . LYS A 1 214 ? -37.809 17.951 17.964 1.00 72.00 214 LYS A C 1
ATOM 1736 O O . LYS A 1 214 ? -38.935 18.392 17.758 1.00 72.00 214 LYS A O 1
ATOM 1741 N N . GLU A 1 215 ? -37.144 18.156 19.099 1.00 64.75 215 GLU A N 1
ATOM 1742 C CA . GLU A 1 215 ? -37.627 19.028 20.178 1.00 64.75 215 GLU A CA 1
ATOM 1743 C C . GLU A 1 215 ? -37.146 20.486 20.032 1.00 64.75 215 GLU A C 1
ATOM 1745 O O . GLU A 1 215 ? -37.596 21.344 20.792 1.00 64.75 215 GLU A O 1
ATOM 1750 N N . CYS A 1 216 ? -36.272 20.768 19.057 1.00 46.06 216 CYS A N 1
ATOM 1751 C CA . CYS A 1 216 ? -35.895 22.120 18.623 1.00 46.06 216 CYS A CA 1
ATOM 1752 C C . CYS A 1 216 ? -36.724 22.553 17.410 1.00 46.06 216 CYS A C 1
ATOM 1754 O O . CYS A 1 216 ? -37.038 23.762 17.337 1.00 46.06 216 CYS A O 1
#

Foldseek 3Di:
DDDPQPDFDADPVVVVVSVVVVLQDFDFDFDDDPPPAWGWGKGFALDDDDPPPPDDDDPDPPPDPGPRFLAIWTFTADVPHTGIGQDPDPRNNDGPDDRDGLLPDLVSLLVVVVVCLVQLQVVVVVVDQLVRSLVVVVVVVDPSSVSDDSVSSVVSNVVVVVVVVVVVVVVVVPPPVPPPVVPVPPDCVVVVVVVLVVCCVPPVVVSVVVVVVVVD

Organism: NCBI:txid43265